Protein AF-A0A932BNJ6-F1 (afdb_monomer)

pLDDT: mean 71.13, std 21.84, range [28.16, 94.38]

Mean predicted aligned error: 21.45 Å

Solvent-accessible surface area (backbone atoms only — not comparable to full-atom values): 14521 Å² total; per-residue (Å²): 137,81,90,82,90,87,82,86,80,83,82,86,85,81,92,77,90,76,92,74,90,79,83,85,84,77,91,77,89,75,90,83,80,88,80,89,84,89,79,82,92,75,94,75,88,79,88,89,75,76,85,76,69,80,73,75,72,52,69,69,57,52,51,51,51,48,54,52,48,53,51,51,50,53,51,52,50,52,50,50,53,52,50,52,53,51,51,52,53,50,51,51,52,51,52,50,53,54,40,72,75,42,59,72,71,60,31,51,50,52,53,51,52,51,52,49,53,52,52,50,51,52,52,53,51,51,52,51,52,50,53,50,52,51,49,54,50,50,64,59,44,50,60,56,50,27,47,50,48,18,73,74,40,74,40,62,42,77,68,31,68,73,41,94,44,72,70,57,30,52,54,49,34,53,53,51,34,53,50,52,51,52,49,54,52,49,49,36,59,72,72,36,70,76,63,67,87,76,93,81,77,86,83,90,78,83,83,87,68,93,63,72,73,65,53,56,55,53,51,55,56,61,60,63,69,76,78,119

Radius of gyration: 41.67 Å; Cα contacts (8 Å, |Δi|>4): 46; chains: 1; bounding box: 112×45×105 Å

Foldseek 3Di:
DDDDDDDDDDDDDDDDDDDDDDDDDDDDDDDDDDDDDDDDDDDDDDDDDDDPPPPPCPVVNVVVVVVVVVVVVVVVVVVVVVVVVVVVVVVVVVLVVVLVPDDVVVSVVVVVVVVVVVVVVVVVVVVVVVVVVVVVVLVVVLLVLLVVLCVVQVDDSVVLSVDSDSVVSNVVSVVVSVVVVVVVVVVCVVVCVVVPDDPDDDDDDDDPDDDPPVVVVVVVVVVVVVPD

Sequence (228 aa):
MDTELNGFAANEGGVSDDTSTNSGISATESQDAPSGGGQETTAQTPSGGTPKEARLIPEEDLNKLRSTYDRRISDIQRQNEQYQQSLQNMEMALLESRWQGLAPEDAASEKSEYARIVNERASAAARTQLAQQEAQLNELAKPLFAQHLSTQYGVPVDTLLKFGDAETMQTVAQTLSVQQNAVKLQERKASGVDRMEGAGSASGGPAWGEKRGEDLLSWYYRQNRKRT

Structure (mmCIF, N/CA/C/O backbone):
data_AF-A0A932BNJ6-F1
#
_entry.id   AF-A0A932BNJ6-F1
#
loop_
_atom_site.group_PDB
_atom_site.id
_atom_site.type_symbol
_atom_site.label_atom_id
_atom_site.label_alt_id
_atom_site.label_comp_id
_atom_site.label_asym_id
_atom_site.label_entity_id
_atom_site.label_seq_id
_atom_site.pdbx_PDB_ins_code
_atom_site.Cartn_x
_atom_site.Cartn_y
_atom_site.Cartn_z
_atom_site.occupancy
_atom_site.B_iso_or_equiv
_atom_site.auth_seq_id
_atom_site.auth_comp_id
_atom_site.auth_asym_id
_atom_site.auth_atom_id
_atom_site.pdbx_PDB_model_num
ATOM 1 N N . MET A 1 1 ? -23.977 3.914 -49.349 1.00 44.44 1 MET A N 1
ATOM 2 C CA . MET A 1 1 ? -23.845 4.878 -48.239 1.00 44.44 1 MET A CA 1
ATOM 3 C C . MET A 1 1 ? -22.432 4.721 -47.694 1.00 44.44 1 MET A C 1
ATOM 5 O O . MET A 1 1 ? -22.238 4.003 -46.727 1.00 44.44 1 MET A O 1
ATOM 9 N N . ASP A 1 2 ? -21.388 5.037 -48.458 1.00 40.00 2 ASP A N 1
ATOM 10 C CA . ASP A 1 2 ? -20.947 6.362 -48.949 1.00 40.00 2 ASP A CA 1
ATOM 11 C C . ASP A 1 2 ? -20.445 7.267 -47.809 1.00 40.00 2 ASP A C 1
ATOM 13 O O . ASP A 1 2 ? -21.236 7.847 -47.076 1.00 40.00 2 ASP A O 1
ATOM 17 N N . THR A 1 3 ? -19.110 7.247 -47.662 1.00 46.44 3 THR A N 1
ATOM 18 C CA . THR A 1 3 ? -18.143 8.355 -47.468 1.00 46.44 3 THR A CA 1
ATOM 19 C C . THR A 1 3 ? -18.504 9.603 -46.651 1.00 46.44 3 THR A C 1
ATOM 21 O O . THR A 1 3 ? -19.453 10.297 -46.983 1.00 46.44 3 THR A O 1
ATOM 24 N N . GLU A 1 4 ? -17.623 9.936 -45.687 1.00 48.56 4 GLU A N 1
ATOM 25 C CA . GLU A 1 4 ? -16.819 11.188 -45.523 1.00 48.56 4 GLU A CA 1
ATOM 26 C C . GLU A 1 4 ? -16.352 11.284 -44.042 1.00 48.56 4 GLU A C 1
ATOM 28 O O . GLU A 1 4 ? -17.172 11.219 -43.135 1.00 48.56 4 GLU A O 1
ATOM 33 N N . LEU A 1 5 ? -15.068 11.166 -43.654 1.00 47.94 5 LEU A N 1
ATOM 34 C CA . LEU A 1 5 ? -13.905 12.069 -43.815 1.00 47.94 5 LEU A CA 1
ATOM 35 C C . LEU A 1 5 ? -14.192 13.548 -43.501 1.00 47.94 5 LEU A C 1
ATOM 37 O O . LEU A 1 5 ? -14.683 14.252 -44.368 1.00 47.94 5 LEU A O 1
ATOM 41 N N . ASN A 1 6 ? -13.796 14.033 -42.314 1.00 43.91 6 ASN A N 1
ATOM 42 C CA . ASN A 1 6 ? -12.789 15.100 -42.122 1.00 43.91 6 ASN A CA 1
ATOM 43 C C . ASN A 1 6 ? -12.860 15.738 -40.727 1.00 43.91 6 ASN A C 1
ATOM 45 O O . ASN A 1 6 ? -13.940 15.964 -40.189 1.00 43.91 6 ASN A O 1
ATOM 49 N N . GLY A 1 7 ? -11.692 16.109 -40.189 1.00 39.97 7 GLY A N 1
ATOM 50 C CA . GLY A 1 7 ? -11.610 16.979 -39.014 1.00 39.97 7 GLY A CA 1
ATOM 51 C C . GLY A 1 7 ? -10.311 16.958 -38.204 1.00 39.97 7 GLY A C 1
ATOM 52 O O . GLY A 1 7 ? -10.352 17.326 -37.036 1.00 39.97 7 GLY A O 1
ATOM 53 N N . PHE A 1 8 ? -9.170 16.536 -38.765 1.00 39.19 8 PHE A N 1
ATOM 54 C CA . PHE A 1 8 ? -7.860 16.823 -38.168 1.00 39.19 8 PHE A CA 1
ATOM 55 C C . PHE A 1 8 ? -7.496 18.279 -38.481 1.00 39.19 8 PHE A C 1
ATOM 57 O O . PHE A 1 8 ? -7.218 18.618 -39.630 1.00 39.19 8 PHE A O 1
ATOM 64 N N . ALA A 1 9 ? -7.522 19.145 -37.470 1.00 47.31 9 ALA A N 1
ATOM 65 C CA . ALA A 1 9 ? -6.961 20.483 -37.575 1.00 47.31 9 ALA A CA 1
ATOM 66 C C . ALA A 1 9 ? -5.445 20.403 -37.360 1.00 47.31 9 ALA A C 1
ATOM 68 O O . ALA A 1 9 ? -4.968 20.101 -36.266 1.00 47.31 9 ALA A O 1
ATOM 69 N N . ALA A 1 10 ? -4.711 20.666 -38.438 1.00 42.28 10 ALA A N 1
ATOM 70 C CA . ALA A 1 10 ? -3.310 21.037 -38.405 1.00 42.28 10 ALA A CA 1
ATOM 71 C C . ALA A 1 10 ? -3.145 22.360 -37.641 1.00 42.28 10 ALA A C 1
ATOM 73 O O . ALA A 1 10 ? -3.916 23.298 -37.849 1.00 42.28 10 ALA A O 1
ATOM 74 N N . ASN A 1 11 ? -2.118 22.449 -36.799 1.00 45.25 11 ASN A N 1
ATOM 75 C CA . ASN A 1 11 ? -1.527 23.733 -36.447 1.00 45.25 11 ASN A CA 1
ATOM 76 C C . ASN A 1 11 ? -0.037 23.655 -36.780 1.00 45.25 11 ASN A C 1
ATOM 78 O O . ASN A 1 11 ? 0.768 23.119 -36.019 1.00 45.25 11 ASN A O 1
ATOM 82 N N . GLU A 1 12 ? 0.278 24.115 -37.987 1.00 43.81 12 GLU A N 1
ATOM 83 C CA . GLU A 1 12 ? 1.621 24.462 -38.423 1.00 43.81 12 GLU A CA 1
ATOM 84 C C . GLU A 1 12 ? 2.029 25.775 -37.751 1.00 43.81 12 GLU A C 1
ATOM 86 O O . GLU A 1 12 ? 1.249 26.725 -37.705 1.00 43.81 12 GLU A O 1
ATOM 91 N N . GLY A 1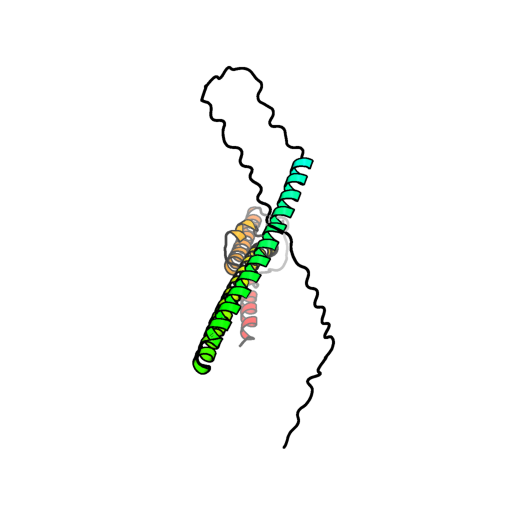 13 ? 3.265 25.862 -37.267 1.00 37.09 13 GLY A N 1
ATOM 92 C CA . GLY A 1 13 ? 3.807 27.144 -36.842 1.00 37.09 13 GLY A CA 1
ATOM 93 C C . GLY A 1 13 ? 5.145 27.036 -36.136 1.00 37.09 13 GLY A C 1
ATOM 94 O O . GLY A 1 13 ? 5.186 26.791 -34.936 1.00 37.09 13 GLY A O 1
ATOM 95 N N . GLY A 1 14 ? 6.222 27.315 -36.874 1.00 35.91 14 GLY A N 1
ATOM 96 C CA . GLY A 1 14 ? 7.439 27.879 -36.285 1.00 35.91 14 GLY A CA 1
ATOM 97 C C . GLY A 1 14 ? 8.710 27.066 -36.466 1.00 35.91 14 GLY A C 1
ATOM 98 O O . GLY A 1 14 ? 9.265 26.562 -35.497 1.00 35.91 14 GLY A O 1
ATOM 99 N N . VAL A 1 15 ? 9.200 27.009 -37.704 1.00 43.59 15 VAL A N 1
ATOM 100 C CA . VAL A 1 15 ? 10.629 26.855 -37.998 1.00 43.59 15 VAL A CA 1
ATOM 101 C C . VAL A 1 15 ? 11.349 28.118 -37.518 1.00 43.59 15 VAL A C 1
ATOM 103 O O . VAL A 1 15 ? 11.017 29.211 -37.973 1.00 43.59 15 VAL A O 1
ATOM 106 N N . SER A 1 16 ? 12.350 27.946 -36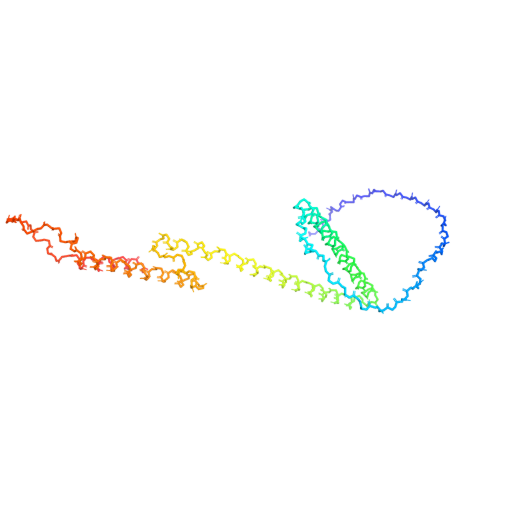.659 1.00 50.06 16 SER A N 1
ATOM 107 C CA . SER A 1 16 ? 13.446 28.900 -36.493 1.00 50.06 16 SER A CA 1
ATOM 108 C C . SER A 1 16 ? 14.750 28.110 -36.479 1.00 50.06 16 SER A C 1
ATOM 110 O O . SER A 1 16 ? 15.106 27.495 -35.476 1.00 50.06 16 SER A O 1
ATOM 112 N N . ASP A 1 17 ? 15.415 28.108 -37.632 1.00 40.53 17 ASP A N 1
ATOM 113 C CA . ASP A 1 17 ? 16.851 27.894 -37.744 1.00 40.53 17 ASP A CA 1
ATOM 114 C C . ASP A 1 17 ? 17.573 28.948 -36.898 1.00 40.53 17 ASP A C 1
ATOM 116 O O . ASP A 1 17 ? 17.349 30.143 -37.076 1.00 40.53 17 ASP A O 1
ATOM 120 N N . ASP A 1 18 ? 18.474 28.507 -36.025 1.00 43.75 18 ASP A N 1
ATOM 121 C CA . ASP A 1 18 ? 19.615 29.323 -35.619 1.00 43.75 18 ASP A CA 1
ATOM 122 C C . ASP A 1 18 ? 20.826 28.404 -35.425 1.00 43.75 18 ASP A C 1
ATOM 124 O O . ASP A 1 18 ? 21.123 27.866 -34.356 1.00 43.75 18 ASP A O 1
ATOM 128 N N . THR A 1 19 ? 21.523 28.181 -36.534 1.00 43.66 19 THR A N 1
ATOM 129 C CA . THR A 1 19 ? 22.925 27.778 -36.548 1.00 43.66 19 THR A CA 1
ATOM 130 C C . THR A 1 19 ? 23.760 28.833 -35.829 1.00 43.66 19 THR A C 1
ATOM 132 O O . THR A 1 19 ? 23.989 29.914 -36.364 1.00 43.66 19 THR A O 1
ATOM 135 N N . SER A 1 20 ? 24.304 28.489 -34.663 1.00 38.81 20 SER A N 1
ATOM 136 C CA . SER A 1 20 ? 25.470 29.180 -34.116 1.00 38.81 20 SER A CA 1
ATOM 137 C C . SER A 1 20 ? 26.502 28.163 -33.649 1.00 38.81 20 SER A C 1
ATOM 139 O O . SER A 1 20 ? 26.447 27.593 -32.561 1.00 38.81 20 SER A O 1
ATOM 141 N N . THR A 1 21 ? 27.452 27.913 -34.542 1.00 46.69 21 THR A N 1
ATOM 142 C CA . THR A 1 21 ? 28.776 27.397 -34.222 1.00 46.69 21 THR A CA 1
ATOM 143 C C . THR A 1 21 ? 29.478 28.365 -33.275 1.00 46.69 21 THR A C 1
ATOM 145 O O . THR A 1 21 ? 29.718 29.512 -33.651 1.00 46.69 21 THR A O 1
ATOM 148 N N . ASN A 1 22 ? 29.921 27.895 -32.109 1.00 40.28 22 ASN A N 1
ATOM 149 C CA . ASN A 1 22 ? 31.121 28.464 -31.511 1.00 40.28 22 ASN A CA 1
ATOM 150 C C . ASN A 1 22 ? 32.006 27.380 -30.898 1.00 40.28 22 ASN A C 1
ATOM 152 O O . ASN A 1 22 ? 31.566 26.517 -30.140 1.00 40.28 22 ASN A O 1
ATOM 156 N N . SER A 1 23 ? 33.260 27.428 -31.319 1.00 46.47 23 SER A N 1
ATOM 157 C CA . SER A 1 23 ? 34.330 26.501 -31.012 1.00 46.47 23 SER A CA 1
ATOM 158 C C . SER A 1 23 ? 34.945 26.789 -29.645 1.00 46.47 23 SER A C 1
ATOM 160 O O . SER A 1 23 ? 35.147 27.941 -29.287 1.00 46.47 23 SER A O 1
ATOM 162 N N . GLY A 1 24 ? 35.354 25.712 -28.971 1.00 36.47 24 GLY A N 1
ATOM 163 C CA . GLY A 1 24 ? 36.572 25.651 -28.165 1.00 36.47 24 GLY A CA 1
ATOM 164 C C . GLY A 1 24 ? 36.554 26.331 -26.800 1.00 36.47 24 GLY A C 1
ATOM 165 O O . GLY A 1 24 ? 36.665 27.543 -26.722 1.00 36.47 24 GLY A O 1
ATOM 166 N N . ILE A 1 25 ? 36.640 25.533 -25.731 1.00 40.75 25 ILE A N 1
ATOM 167 C CA . ILE A 1 25 ? 37.663 25.766 -24.704 1.00 40.75 25 ILE A CA 1
ATOM 168 C C . ILE A 1 25 ? 38.272 24.418 -24.289 1.00 40.75 25 ILE A C 1
ATOM 170 O O . ILE A 1 25 ? 37.591 23.411 -24.106 1.00 40.75 25 ILE A O 1
ATOM 174 N N . SER A 1 26 ? 39.595 24.469 -24.224 1.00 42.50 26 SER A N 1
ATOM 175 C CA . SER A 1 26 ? 40.612 23.478 -23.927 1.00 42.50 26 SER A CA 1
ATOM 176 C C . SER A 1 26 ? 40.464 22.705 -22.619 1.00 42.50 26 SER A C 1
ATOM 178 O O . SER A 1 26 ? 39.900 23.171 -21.634 1.00 42.50 26 SER A O 1
ATOM 180 N N . ALA A 1 27 ? 41.125 21.548 -22.620 1.00 44.97 27 ALA A N 1
ATOM 181 C CA . ALA A 1 27 ? 41.601 20.848 -21.444 1.00 44.97 27 ALA A CA 1
ATOM 182 C C . ALA A 1 27 ? 42.320 21.794 -20.468 1.00 44.97 27 ALA A C 1
ATOM 184 O O . ALA A 1 27 ? 43.249 22.504 -20.852 1.00 44.97 27 ALA A O 1
ATOM 185 N N . THR A 1 28 ? 41.948 21.714 -19.195 1.00 42.78 28 THR A N 1
ATOM 186 C CA . THR A 1 28 ? 42.836 22.049 -18.081 1.00 42.78 28 THR A CA 1
ATOM 187 C C . THR A 1 28 ? 42.839 20.890 -17.105 1.00 42.78 28 THR A C 1
ATOM 189 O O . THR A 1 28 ? 41.926 20.690 -16.307 1.00 42.78 28 THR A O 1
ATOM 192 N N . GLU A 1 29 ? 43.901 20.114 -17.255 1.00 43.91 29 GLU A N 1
ATOM 193 C CA . GLU A 1 29 ? 44.618 19.401 -16.215 1.00 43.91 29 GLU A CA 1
ATOM 194 C C . GLU A 1 29 ? 44.765 20.283 -14.964 1.00 43.91 29 GLU A C 1
ATOM 196 O O . GLU A 1 29 ? 45.222 21.423 -15.032 1.00 43.91 29 GLU A O 1
ATOM 201 N N . SER A 1 30 ? 44.345 19.773 -13.811 1.00 43.50 30 SER A N 1
ATOM 202 C CA . SER A 1 30 ? 44.755 20.288 -12.506 1.00 43.50 30 SER A CA 1
ATOM 203 C C . SER A 1 30 ? 44.823 19.118 -11.540 1.00 43.50 30 SER A C 1
ATOM 205 O O . SER A 1 30 ? 43.822 18.601 -11.046 1.00 43.50 30 SER A O 1
ATOM 207 N N . GLN A 1 31 ? 46.065 18.676 -11.378 1.00 38.19 31 GLN A N 1
ATOM 208 C CA . GLN A 1 31 ? 46.595 18.006 -10.207 1.00 38.19 31 GLN A CA 1
ATOM 209 C C . GLN A 1 31 ? 46.198 18.787 -8.949 1.00 38.19 31 GLN A C 1
ATOM 211 O O . GLN A 1 31 ? 46.368 19.998 -8.914 1.00 38.19 31 GLN A O 1
ATOM 216 N N . ASP A 1 32 ? 45.709 18.093 -7.925 1.00 35.16 32 ASP A N 1
ATOM 217 C CA . ASP A 1 32 ? 46.256 18.233 -6.575 1.00 35.16 32 ASP A CA 1
ATOM 218 C C . ASP A 1 32 ? 45.691 17.133 -5.673 1.00 35.16 32 ASP A C 1
ATOM 220 O O . ASP A 1 32 ? 44.523 17.110 -5.285 1.00 35.16 32 ASP A O 1
ATOM 224 N N . ALA A 1 33 ? 46.568 16.189 -5.353 1.00 44.03 33 ALA A N 1
ATOM 225 C CA . ALA A 1 33 ? 46.441 15.305 -4.212 1.00 44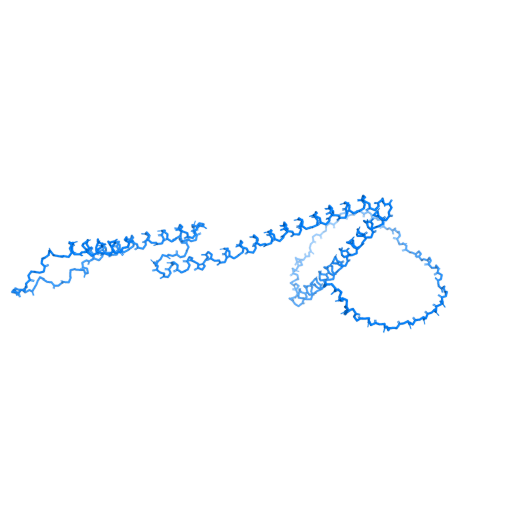.03 33 ALA A CA 1
ATOM 226 C C . ALA A 1 33 ? 47.391 15.824 -3.126 1.00 44.03 33 ALA A C 1
ATOM 228 O O . ALA A 1 33 ? 48.552 16.083 -3.442 1.00 44.03 33 ALA A O 1
ATOM 229 N N . PRO A 1 34 ? 47.000 15.859 -1.845 1.00 46.31 34 PRO A N 1
ATOM 230 C CA . PRO A 1 34 ? 47.969 15.790 -0.770 1.00 46.31 34 PRO A CA 1
ATOM 231 C C . PRO A 1 34 ? 48.062 14.350 -0.264 1.00 46.31 34 PRO A C 1
ATOM 233 O O . PRO A 1 34 ? 47.172 13.813 0.396 1.00 46.31 34 PRO A O 1
ATOM 236 N N . SER A 1 35 ? 49.191 13.743 -0.610 1.00 37.88 35 SER A N 1
ATOM 237 C CA . SER A 1 35 ? 49.782 12.592 0.058 1.00 37.88 35 SER A CA 1
ATOM 238 C C . SER A 1 35 ? 50.490 13.044 1.340 1.00 37.88 35 SER A C 1
ATOM 240 O O . SER A 1 35 ? 51.168 14.069 1.337 1.00 37.88 35 SER A O 1
ATOM 242 N N . GLY A 1 36 ? 50.418 12.215 2.386 1.00 33.78 36 GLY A N 1
ATOM 243 C CA . GLY A 1 36 ? 51.543 12.019 3.305 1.00 33.78 36 GLY A CA 1
ATOM 244 C C . GLY A 1 36 ? 51.440 12.666 4.686 1.00 33.78 36 GLY A C 1
ATOM 245 O O . GLY A 1 36 ? 51.554 13.875 4.839 1.00 33.78 36 GLY A O 1
ATOM 246 N N . GLY A 1 37 ? 51.347 11.820 5.716 1.00 28.16 37 GLY A N 1
ATOM 247 C CA . GLY A 1 37 ? 51.553 12.223 7.106 1.00 28.16 37 GLY A CA 1
ATOM 248 C C . GLY A 1 37 ? 51.198 11.137 8.116 1.00 28.16 37 GLY A C 1
ATOM 249 O O . GLY A 1 37 ? 50.365 11.362 8.985 1.00 28.16 37 GLY A O 1
ATOM 250 N N . GLY A 1 38 ? 51.779 9.942 7.987 1.00 38.81 38 GLY A N 1
ATOM 251 C CA . GLY A 1 38 ? 51.741 8.949 9.058 1.00 38.81 38 GLY A CA 1
ATOM 252 C C . GLY A 1 38 ? 52.786 9.276 10.123 1.00 38.81 38 GLY A C 1
ATOM 253 O O . GLY A 1 38 ? 53.951 9.444 9.778 1.00 38.81 38 GLY A O 1
ATOM 254 N N . GLN A 1 39 ? 52.381 9.318 11.394 1.00 35.62 39 GLN A N 1
ATOM 255 C CA . GLN A 1 39 ? 53.250 9.009 12.531 1.00 35.62 39 GLN A CA 1
ATOM 256 C C . GLN A 1 39 ? 52.422 8.574 13.753 1.00 35.62 39 GLN A C 1
ATOM 258 O O . GLN A 1 39 ? 51.656 9.338 1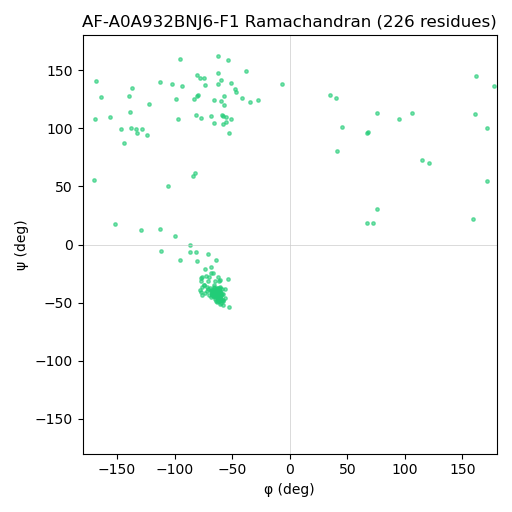4.328 1.00 35.62 39 GLN A O 1
ATOM 263 N N . GLU A 1 40 ? 52.562 7.281 14.038 1.00 33.44 40 GLU A N 1
ATOM 264 C CA . GLU A 1 40 ? 52.674 6.597 15.331 1.00 33.44 40 GLU A CA 1
ATOM 265 C C . GLU A 1 40 ? 51.829 7.001 16.554 1.00 33.44 40 GLU A C 1
ATOM 267 O O . GLU A 1 40 ? 51.884 8.087 17.123 1.00 33.44 40 GLU A O 1
ATOM 272 N N . THR A 1 41 ? 51.164 5.955 17.046 1.00 40.91 41 THR A N 1
ATOM 273 C CA . THR A 1 41 ? 50.782 5.663 18.428 1.00 40.91 41 THR A CA 1
ATOM 274 C C . THR A 1 41 ? 51.694 6.254 19.507 1.00 40.91 41 THR A C 1
ATOM 276 O O . THR A 1 41 ? 52.848 5.857 19.637 1.00 40.91 41 THR A O 1
ATOM 279 N N . THR A 1 42 ? 51.106 7.021 20.424 1.00 29.88 42 THR A N 1
ATOM 280 C CA . THR A 1 42 ? 51.466 6.970 21.849 1.00 29.88 42 THR A CA 1
ATOM 281 C C . THR A 1 42 ? 50.197 7.043 22.693 1.00 29.88 42 THR A C 1
ATOM 283 O O . THR A 1 42 ? 49.469 8.031 22.703 1.00 29.88 42 THR A O 1
ATOM 286 N N . ALA A 1 43 ? 49.914 5.950 23.400 1.00 45.34 43 ALA A N 1
ATOM 287 C CA . ALA A 1 43 ? 48.963 5.937 24.493 1.00 45.34 43 ALA A CA 1
ATOM 288 C C . ALA A 1 43 ? 49.542 6.760 25.651 1.00 45.34 43 ALA A C 1
ATOM 290 O O . ALA A 1 43 ? 50.505 6.339 26.288 1.00 45.34 43 ALA A O 1
ATOM 291 N N . GLN A 1 44 ? 48.946 7.917 25.933 1.00 33.03 44 GLN A N 1
ATOM 292 C CA . GLN A 1 44 ? 49.097 8.612 27.209 1.00 33.03 44 GLN A CA 1
ATOM 293 C C . GLN A 1 44 ? 47.738 9.155 27.644 1.00 33.03 44 GLN A C 1
ATOM 295 O O . GLN A 1 44 ? 47.271 10.193 27.186 1.00 33.03 44 GLN A O 1
ATOM 300 N N . THR A 1 45 ? 47.102 8.433 28.562 1.00 36.66 45 THR A N 1
ATOM 301 C CA . THR A 1 45 ? 46.126 9.019 29.478 1.00 36.66 45 THR A CA 1
ATOM 302 C C . THR A 1 45 ? 46.898 9.635 30.642 1.00 36.66 45 THR A C 1
ATOM 304 O O . THR A 1 45 ? 47.622 8.916 31.332 1.00 36.66 45 THR A O 1
ATOM 307 N N . PRO A 1 46 ? 46.678 10.927 30.924 1.00 45.75 46 PRO A N 1
ATOM 308 C CA . PRO A 1 46 ? 46.528 11.344 32.304 1.00 45.75 46 PRO A CA 1
ATOM 309 C C . PRO A 1 46 ? 45.171 12.028 32.517 1.00 45.75 46 PRO A C 1
ATOM 311 O O . PRO A 1 46 ? 44.808 13.008 31.876 1.00 45.75 46 PRO A O 1
ATOM 314 N N . SER A 1 47 ? 44.432 11.407 33.433 1.00 43.62 47 SER A N 1
ATOM 315 C CA . SER A 1 47 ? 43.475 11.954 34.393 1.00 43.62 47 SER A CA 1
ATOM 316 C C . SER A 1 47 ? 43.364 13.485 34.499 1.00 43.62 47 SER A C 1
ATOM 318 O O . SER A 1 47 ? 44.368 14.177 34.648 1.00 43.62 47 SER A O 1
ATOM 320 N N . GLY A 1 48 ? 42.120 13.972 34.597 1.00 41.34 48 GLY A N 1
ATOM 321 C CA . GLY A 1 48 ? 41.805 15.246 35.254 1.00 41.34 48 GLY A CA 1
ATOM 322 C C . GLY A 1 48 ? 41.247 16.339 34.345 1.00 41.34 48 GLY A C 1
ATOM 323 O O . GLY A 1 48 ? 41.909 17.335 34.085 1.00 41.34 48 GLY A O 1
ATOM 324 N N . GLY A 1 49 ? 39.995 16.195 33.915 1.00 35.06 49 GLY A N 1
ATOM 325 C CA . GLY A 1 49 ? 39.227 17.263 33.279 1.00 35.06 49 GLY A CA 1
ATOM 326 C C . GLY A 1 49 ? 37.753 16.885 33.277 1.00 35.06 49 GLY A C 1
ATOM 327 O O . GLY A 1 49 ? 37.410 15.774 32.894 1.00 35.06 49 GLY A O 1
ATOM 328 N N . THR A 1 50 ? 36.920 17.777 33.793 1.00 41.44 50 THR A N 1
ATOM 329 C CA . THR A 1 50 ? 35.471 17.666 34.017 1.00 41.44 50 THR A CA 1
ATOM 330 C C . THR A 1 50 ? 34.701 16.916 32.919 1.00 41.44 50 THR A C 1
ATOM 332 O O . THR A 1 50 ? 35.079 16.994 31.746 1.00 41.44 50 THR A O 1
ATOM 335 N N . PRO A 1 51 ? 33.591 16.214 33.248 1.00 45.53 51 PRO A N 1
ATOM 336 C CA . PRO A 1 51 ? 32.712 15.690 32.213 1.00 45.53 51 PRO A CA 1
ATOM 337 C C . PRO A 1 51 ? 32.252 16.896 31.399 1.00 45.53 51 PRO A C 1
ATOM 339 O O . PRO A 1 51 ? 31.562 17.767 31.925 1.00 45.53 51 PRO A O 1
ATOM 342 N N . LYS A 1 52 ? 32.713 16.992 30.144 1.00 48.72 52 LYS A N 1
ATOM 343 C CA . LYS A 1 52 ? 32.177 17.944 29.176 1.00 48.72 52 LYS A CA 1
ATOM 344 C C . LYS A 1 52 ? 30.676 17.739 29.208 1.00 48.72 52 LYS A C 1
ATOM 346 O O . LYS A 1 52 ? 30.190 16.696 28.774 1.00 48.72 52 LYS A O 1
ATOM 351 N N . GLU A 1 53 ? 29.997 18.719 29.790 1.00 46.50 53 GLU A N 1
ATOM 352 C CA . GLU A 1 53 ? 28.568 18.924 29.686 1.00 46.50 53 GLU A CA 1
ATOM 353 C C . GLU A 1 53 ? 28.169 18.503 28.279 1.00 46.50 53 GLU A C 1
ATOM 355 O O . GLU A 1 53 ? 28.752 18.975 27.294 1.00 46.50 53 GLU A O 1
ATOM 360 N N . ALA A 1 54 ? 27.241 17.551 28.190 1.00 48.34 54 ALA A N 1
ATOM 361 C CA . ALA A 1 54 ? 26.501 17.324 26.971 1.00 48.34 54 ALA A CA 1
ATOM 362 C C . ALA A 1 54 ? 25.923 18.691 26.608 1.00 48.34 54 ALA A C 1
ATOM 364 O O . ALA A 1 54 ? 24.946 19.124 27.211 1.00 48.34 54 ALA A O 1
ATOM 365 N N . ARG A 1 55 ? 26.616 19.430 25.732 1.00 54.78 55 ARG A N 1
ATOM 366 C CA . ARG A 1 55 ? 26.157 20.719 25.237 1.00 54.78 55 ARG A CA 1
ATOM 367 C C . ARG A 1 55 ? 24.817 20.406 24.605 1.00 54.78 55 ARG A C 1
ATOM 369 O O . ARG A 1 55 ? 24.786 19.768 23.554 1.00 54.78 55 ARG A O 1
ATOM 376 N N . LEU A 1 56 ? 23.734 20.758 25.296 1.00 56.97 56 LEU A N 1
ATOM 377 C CA . LEU A 1 56 ? 22.405 20.707 24.724 1.00 56.97 56 LEU A CA 1
ATOM 378 C C . LEU A 1 56 ? 22.505 21.552 23.461 1.00 56.97 56 LEU A C 1
ATOM 380 O O . LEU A 1 56 ? 22.750 22.755 23.540 1.00 56.97 56 LEU A O 1
ATOM 384 N N . ILE A 1 57 ? 22.440 20.893 22.306 1.00 60.31 57 ILE A N 1
ATOM 385 C CA . ILE A 1 57 ? 22.356 21.584 21.028 1.00 60.31 57 ILE A CA 1
ATOM 386 C C . ILE A 1 57 ? 21.110 22.466 21.162 1.00 60.31 57 ILE A C 1
ATOM 388 O O . ILE A 1 57 ? 20.043 21.913 21.446 1.00 60.31 57 ILE A O 1
ATOM 392 N N . PRO A 1 58 ? 21.227 23.802 21.053 1.00 63.41 58 PRO A N 1
ATOM 393 C CA . PRO A 1 58 ? 20.074 24.685 21.159 1.00 63.41 58 PRO A CA 1
ATOM 394 C C . PRO A 1 58 ? 18.980 24.197 20.205 1.00 63.41 58 PRO A C 1
ATOM 396 O O . PRO A 1 58 ? 19.288 23.792 19.083 1.00 63.41 58 PRO A O 1
ATOM 399 N N . GLU A 1 59 ? 17.710 24.217 20.613 1.00 64.25 59 GLU A N 1
ATOM 400 C CA . GLU A 1 59 ? 16.601 23.751 19.757 1.00 64.25 59 GLU A CA 1
ATOM 401 C C . GLU A 1 59 ? 16.594 24.447 18.385 1.00 64.25 59 GLU A C 1
ATOM 403 O O . GLU A 1 59 ? 16.221 23.857 17.373 1.00 64.25 59 GLU A O 1
ATOM 408 N N . GLU A 1 60 ? 17.085 25.684 18.324 1.00 67.31 60 GLU A N 1
ATOM 409 C CA . GLU A 1 60 ? 17.290 26.449 17.093 1.00 67.31 60 GLU A CA 1
ATOM 410 C C . GLU A 1 60 ? 18.295 25.791 16.136 1.00 67.31 60 GLU A C 1
ATOM 412 O O . GLU A 1 60 ? 18.074 25.785 14.923 1.00 67.31 60 GLU A O 1
ATOM 417 N N . ASP A 1 61 ? 19.363 25.187 16.655 1.00 71.94 61 ASP A N 1
ATOM 418 C CA . ASP A 1 61 ? 20.353 24.458 15.860 1.00 71.94 61 ASP A CA 1
ATOM 419 C C . ASP A 1 61 ? 19.835 23.075 15.447 1.00 71.94 61 ASP A C 1
ATOM 421 O O . ASP A 1 61 ? 20.113 22.632 14.332 1.00 71.94 61 ASP A O 1
ATOM 425 N N . LEU A 1 62 ? 18.993 22.433 16.267 1.00 73.19 62 LEU A N 1
ATOM 426 C CA . LEU A 1 62 ? 18.275 21.213 15.872 1.00 73.19 62 LEU A CA 1
ATOM 427 C C . LEU A 1 62 ? 17.246 21.484 14.765 1.00 73.19 62 LEU A C 1
ATOM 429 O O . LEU A 1 62 ? 17.153 20.709 13.815 1.00 73.19 62 LEU A O 1
ATOM 433 N N . ASN A 1 63 ? 16.515 22.598 14.833 1.00 78.44 63 ASN A N 1
ATOM 434 C CA . ASN A 1 63 ? 15.545 22.992 13.808 1.00 78.44 63 ASN A CA 1
ATOM 435 C C . ASN A 1 63 ? 16.227 23.381 12.487 1.00 78.44 63 ASN A C 1
ATOM 437 O O . ASN A 1 63 ? 15.768 22.989 11.409 1.00 78.44 63 ASN A O 1
ATOM 441 N N . LYS A 1 64 ? 17.364 24.086 12.543 1.00 80.38 64 LYS A N 1
ATOM 442 C CA . LYS A 1 64 ? 18.204 24.333 11.357 1.00 80.38 64 LYS A CA 1
ATOM 443 C C . LYS A 1 64 ? 18.726 23.025 10.771 1.00 80.38 64 LYS A C 1
ATOM 445 O O . LYS A 1 64 ? 18.626 22.821 9.563 1.00 80.38 64 LYS A O 1
ATOM 450 N N . LEU A 1 65 ? 19.217 22.116 11.609 1.00 80.56 65 LEU A N 1
ATOM 451 C CA . LEU A 1 65 ? 19.715 20.821 11.159 1.00 80.56 65 LEU A CA 1
ATOM 452 C C . LEU A 1 65 ? 18.599 19.999 10.497 1.00 80.56 65 LEU A C 1
ATOM 454 O O . LEU A 1 65 ? 18.784 19.505 9.386 1.00 80.56 65 LEU A O 1
ATOM 458 N N . ARG A 1 66 ? 17.413 19.947 11.115 1.00 86.25 66 ARG A N 1
ATOM 459 C CA . ARG A 1 66 ? 16.215 19.305 10.561 1.00 86.25 66 ARG A CA 1
ATOM 460 C C . ARG A 1 66 ? 15.822 19.898 9.211 1.00 86.25 66 ARG A C 1
ATOM 462 O O . ARG A 1 66 ? 15.729 19.157 8.245 1.00 86.25 66 ARG A O 1
ATOM 469 N N . SER A 1 67 ? 15.694 21.221 9.109 1.00 87.00 67 SER A N 1
ATOM 470 C CA . SER A 1 67 ? 15.346 21.874 7.837 1.00 87.00 67 SER A CA 1
ATOM 471 C C . SER A 1 67 ? 16.388 21.645 6.732 1.00 87.00 67 SER A C 1
ATOM 473 O O . SER A 1 67 ? 16.037 21.548 5.556 1.00 87.00 67 SER A O 1
ATOM 475 N N . THR A 1 68 ? 17.666 21.511 7.096 1.00 88.19 68 THR A N 1
ATOM 476 C CA . THR A 1 68 ? 18.744 21.188 6.150 1.00 88.19 68 THR A CA 1
ATOM 477 C C . THR A 1 68 ? 18.626 19.747 5.654 1.00 88.19 68 THR A C 1
ATOM 479 O O . THR A 1 68 ? 18.755 19.499 4.455 1.00 88.19 68 THR A O 1
ATOM 482 N N . TYR A 1 69 ? 18.336 18.801 6.553 1.00 88.44 69 TYR A N 1
ATOM 483 C CA . TYR A 1 69 ? 18.069 17.413 6.180 1.00 88.44 69 TYR A CA 1
ATOM 484 C C . TYR A 1 69 ? 16.793 17.275 5.353 1.00 88.44 69 TYR A C 1
ATOM 486 O O . TYR A 1 69 ? 16.834 16.585 4.344 1.00 88.44 69 TYR A O 1
ATOM 494 N N . ASP A 1 70 ? 15.710 17.971 5.697 1.00 89.56 70 ASP A N 1
ATOM 495 C CA . ASP A 1 70 ? 14.455 17.939 4.938 1.00 89.56 70 ASP A CA 1
ATOM 496 C C . ASP A 1 70 ? 14.662 18.428 3.495 1.00 89.56 70 ASP A C 1
ATOM 498 O O . ASP A 1 70 ? 14.213 17.780 2.548 1.00 89.56 70 ASP A O 1
ATOM 502 N N . ARG A 1 71 ? 15.422 19.518 3.300 1.00 89.88 71 ARG A N 1
ATOM 503 C CA . ARG A 1 71 ? 15.822 19.969 1.954 1.00 89.88 71 ARG A CA 1
ATOM 504 C C . ARG A 1 71 ? 16.652 18.918 1.233 1.00 89.88 71 ARG A C 1
ATOM 506 O O . ARG A 1 71 ? 16.340 18.577 0.100 1.00 89.88 71 ARG A O 1
ATOM 513 N N . ARG A 1 72 ? 17.669 18.363 1.897 1.00 89.31 72 ARG A N 1
ATOM 514 C CA . ARG A 1 72 ? 18.544 17.353 1.291 1.00 89.31 72 ARG A CA 1
ATOM 515 C C . ARG A 1 72 ? 17.781 16.081 0.917 1.00 89.31 72 ARG A C 1
ATOM 517 O O . ARG A 1 72 ? 18.053 15.498 -0.125 1.00 89.31 72 ARG A O 1
ATOM 524 N N . ILE A 1 73 ? 16.817 15.669 1.736 1.00 91.38 73 ILE A N 1
ATOM 525 C CA . ILE A 1 73 ? 15.918 14.546 1.456 1.00 91.38 73 ILE A CA 1
ATOM 526 C C . ILE A 1 73 ? 15.049 14.871 0.241 1.00 91.38 73 ILE A C 1
ATOM 528 O O . ILE A 1 73 ? 14.973 14.054 -0.673 1.00 91.38 73 ILE A O 1
ATOM 532 N N . SER A 1 74 ? 14.455 16.066 0.187 1.00 91.94 74 SER A N 1
ATOM 533 C CA . SER A 1 74 ? 13.663 16.499 -0.968 1.00 91.94 74 SER A CA 1
ATOM 534 C C . SER A 1 74 ? 14.492 16.552 -2.256 1.00 91.94 74 SER A C 1
ATOM 536 O O . SER A 1 74 ? 13.993 16.165 -3.312 1.00 91.94 74 SER A O 1
ATOM 538 N N . ASP A 1 75 ? 15.742 17.011 -2.192 1.00 92.12 75 ASP A N 1
ATOM 539 C CA . ASP A 1 75 ? 16.637 17.062 -3.352 1.00 92.12 75 ASP A CA 1
ATOM 540 C C . ASP A 1 75 ? 17.003 15.651 -3.829 1.00 92.12 75 ASP A C 1
ATOM 542 O O . ASP A 1 75 ? 16.957 15.370 -5.026 1.00 92.12 75 ASP A O 1
ATOM 546 N N . ILE A 1 76 ? 17.292 14.735 -2.897 1.00 91.81 76 ILE A N 1
ATOM 547 C CA . ILE A 1 76 ? 17.550 13.321 -3.205 1.00 91.81 76 ILE A CA 1
ATOM 548 C C . ILE A 1 76 ? 16.313 12.658 -3.825 1.00 91.81 76 ILE A C 1
ATOM 550 O O . ILE A 1 76 ? 16.445 11.873 -4.762 1.00 91.81 76 ILE A O 1
ATOM 554 N N . GLN A 1 77 ? 15.111 12.959 -3.330 1.00 90.81 77 GLN A N 1
ATOM 555 C CA . GLN A 1 77 ? 13.864 12.443 -3.902 1.00 90.81 77 GLN A CA 1
ATOM 556 C C . GLN A 1 77 ? 13.675 12.923 -5.344 1.00 90.81 77 GLN A C 1
ATOM 558 O O . GLN A 1 77 ? 13.475 12.095 -6.229 1.00 90.81 77 GLN A O 1
ATOM 563 N N . ARG A 1 78 ? 13.855 14.224 -5.606 1.00 90.81 78 ARG A N 1
ATOM 564 C CA . ARG A 1 78 ? 13.783 14.780 -6.968 1.00 90.81 78 ARG A CA 1
ATOM 565 C C . ARG A 1 78 ? 14.820 14.170 -7.904 1.00 90.81 78 ARG A C 1
ATOM 567 O O . ARG A 1 78 ? 14.494 13.836 -9.039 1.00 90.81 78 ARG A O 1
ATOM 574 N N . GLN A 1 79 ? 16.059 14.007 -7.441 1.00 91.75 79 GLN A N 1
ATOM 575 C CA . GLN A 1 79 ? 17.098 13.351 -8.237 1.00 91.75 79 GLN A CA 1
ATOM 576 C C . GLN A 1 79 ? 16.718 11.903 -8.552 1.00 91.75 79 GLN A C 1
ATOM 578 O O . GLN A 1 79 ? 16.839 11.482 -9.698 1.00 91.75 79 GLN A O 1
ATOM 583 N N . ASN A 1 80 ? 16.212 11.148 -7.574 1.00 89.38 80 ASN A N 1
ATOM 584 C CA . ASN A 1 80 ? 15.751 9.778 -7.806 1.00 89.38 80 ASN A CA 1
ATOM 585 C C . ASN A 1 80 ? 14.604 9.707 -8.820 1.00 89.38 80 ASN A C 1
ATOM 587 O O . ASN A 1 80 ? 14.635 8.842 -9.691 1.00 89.38 80 ASN A O 1
ATOM 591 N N . GLU A 1 81 ? 13.628 10.614 -8.753 1.00 90.75 81 GLU A N 1
ATOM 592 C CA . GLU A 1 81 ? 12.542 10.692 -9.739 1.00 90.75 81 GLU A CA 1
ATOM 593 C C . GLU A 1 81 ? 13.082 10.961 -11.151 1.00 90.75 81 GLU A C 1
ATOM 595 O O . GLU A 1 81 ? 12.705 10.277 -12.103 1.00 90.75 81 GLU A O 1
ATOM 600 N N . GLN A 1 82 ? 14.023 11.900 -11.286 1.00 91.62 82 GLN A N 1
ATOM 601 C CA . GLN A 1 82 ? 14.681 12.195 -12.562 1.00 91.62 82 GLN A CA 1
ATOM 602 C C . GLN A 1 82 ? 15.473 10.994 -13.096 1.00 91.62 82 GLN A C 1
ATOM 604 O O . GLN A 1 82 ? 15.390 10.679 -14.284 1.00 91.62 82 GLN A O 1
ATOM 609 N N . TYR A 1 83 ? 16.212 10.288 -12.234 1.00 90.12 83 TYR A N 1
ATOM 610 C CA . TYR A 1 83 ? 16.936 9.079 -12.629 1.00 90.12 83 TYR A CA 1
ATOM 611 C C . TYR A 1 83 ? 15.990 7.958 -13.054 1.00 90.12 83 TYR A C 1
ATOM 613 O O . TYR A 1 83 ? 16.253 7.298 -14.057 1.00 90.12 83 TYR A O 1
ATOM 621 N N . GLN A 1 84 ? 14.877 7.759 -12.349 1.00 90.50 84 GLN A N 1
ATOM 622 C CA . GLN A 1 84 ? 13.878 6.759 -12.728 1.00 90.50 84 GLN A CA 1
ATOM 623 C C . GLN A 1 84 ? 13.242 7.072 -14.085 1.00 90.50 84 GLN A C 1
ATOM 625 O O . GLN A 1 84 ? 13.122 6.172 -14.915 1.00 90.50 84 GLN A O 1
ATOM 630 N N . GLN A 1 85 ? 12.899 8.336 -14.347 1.00 89.44 85 GLN A N 1
ATOM 631 C CA . GLN A 1 85 ? 12.393 8.759 -15.658 1.00 89.44 85 GLN A CA 1
ATOM 632 C C . GLN A 1 85 ? 13.436 8.548 -16.763 1.00 89.44 85 GLN A C 1
ATOM 634 O O . GLN A 1 85 ? 13.115 8.025 -17.828 1.00 89.44 85 GLN A O 1
ATOM 639 N N . SER A 1 86 ? 14.697 8.903 -16.504 1.00 89.38 86 SER A N 1
ATOM 640 C CA . SER A 1 86 ? 15.798 8.689 -17.451 1.00 89.38 86 SER A CA 1
ATOM 641 C C . SER A 1 86 ? 16.005 7.204 -17.773 1.00 89.38 86 SER A C 1
ATOM 643 O O . SER A 1 86 ? 16.144 6.835 -18.939 1.00 89.38 86 SER A O 1
ATOM 645 N N . LEU A 1 87 ? 15.952 6.336 -16.757 1.00 89.38 87 LEU A N 1
ATOM 646 C CA . LEU A 1 87 ? 16.047 4.887 -16.937 1.00 89.38 87 LEU A CA 1
ATOM 647 C C . LEU A 1 87 ? 14.882 4.332 -17.760 1.00 89.38 87 LEU A C 1
ATOM 649 O O . LEU A 1 87 ? 15.128 3.558 -18.681 1.00 89.38 87 LEU A O 1
ATOM 653 N N . GLN A 1 88 ? 13.644 4.757 -17.487 1.00 87.81 88 GLN A N 1
ATOM 654 C CA . GLN A 1 88 ? 12.485 4.346 -18.289 1.00 87.81 88 GLN A CA 1
ATOM 655 C C . GLN A 1 88 ? 12.618 4.782 -19.751 1.00 87.81 88 GLN A C 1
ATOM 657 O O . GLN A 1 88 ? 12.360 3.990 -20.655 1.00 87.81 88 GLN A O 1
ATOM 662 N N . ASN A 1 89 ? 13.070 6.014 -19.995 1.00 88.44 89 ASN A N 1
ATOM 663 C CA . ASN A 1 89 ? 13.277 6.514 -21.353 1.00 88.44 89 ASN A CA 1
ATOM 664 C C . ASN A 1 89 ? 14.371 5.726 -22.090 1.00 88.44 89 ASN A C 1
ATOM 666 O O . ASN A 1 89 ? 14.199 5.397 -23.263 1.00 88.44 89 ASN A O 1
ATOM 670 N N . MET A 1 90 ? 15.472 5.383 -21.413 1.00 90.44 90 MET A N 1
ATOM 671 C CA . MET A 1 90 ? 16.519 4.531 -21.988 1.00 90.44 90 MET A CA 1
ATOM 672 C C . MET A 1 90 ? 16.021 3.113 -22.280 1.00 90.44 90 MET A C 1
ATOM 674 O O . MET A 1 90 ? 16.319 2.577 -23.345 1.00 90.44 90 MET A O 1
ATOM 678 N N . GLU A 1 91 ? 15.259 2.508 -21.368 1.00 88.31 91 GLU A N 1
ATOM 679 C CA . GLU A 1 91 ? 14.683 1.175 -21.570 1.00 88.31 91 GLU A CA 1
ATOM 680 C C . GLU A 1 91 ? 13.748 1.161 -22.788 1.00 88.31 91 GLU A C 1
ATOM 682 O O . GLU A 1 91 ? 13.881 0.297 -23.657 1.00 88.31 91 GLU A O 1
ATOM 687 N N . MET A 1 92 ? 12.875 2.166 -22.906 1.00 87.44 92 MET A N 1
ATOM 688 C CA . MET A 1 92 ? 11.986 2.328 -24.058 1.00 87.44 92 MET A CA 1
ATOM 689 C C . MET A 1 92 ? 12.757 2.535 -25.364 1.00 87.44 92 MET A C 1
ATOM 691 O O . MET A 1 92 ? 12.435 1.897 -26.363 1.00 87.44 92 MET A O 1
ATOM 695 N N . ALA A 1 93 ? 13.806 3.360 -25.360 1.00 88.12 93 ALA A N 1
ATOM 696 C CA . ALA A 1 93 ? 14.638 3.579 -26.543 1.00 88.12 93 ALA A CA 1
ATOM 697 C C . ALA A 1 93 ? 15.375 2.299 -26.985 1.00 88.12 93 ALA A C 1
ATOM 699 O O . ALA A 1 93 ? 15.493 2.028 -28.182 1.00 88.12 93 ALA A O 1
ATOM 700 N N . LEU A 1 94 ? 15.846 1.484 -26.034 1.00 89.44 94 LEU A N 1
ATOM 701 C CA . LEU A 1 94 ? 16.475 0.192 -26.325 1.00 89.44 94 LEU A CA 1
ATOM 702 C C . LEU A 1 94 ? 15.474 -0.822 -26.890 1.00 89.44 94 LEU A C 1
ATOM 704 O O . LEU A 1 94 ? 15.792 -1.516 -27.857 1.00 89.44 94 LEU A O 1
ATOM 708 N N . LEU A 1 95 ? 14.270 -0.895 -26.318 1.00 88.62 95 LEU A N 1
ATOM 709 C CA . LEU A 1 95 ? 13.176 -1.725 -26.832 1.00 88.62 95 LEU A CA 1
ATOM 710 C C . LEU A 1 95 ? 12.784 -1.310 -28.252 1.00 88.62 95 LEU A C 1
ATOM 712 O O . LEU A 1 95 ? 12.634 -2.158 -29.128 1.00 88.62 95 LEU A O 1
ATOM 716 N N . GLU A 1 96 ? 12.677 -0.008 -28.502 1.00 87.88 96 GLU A N 1
ATOM 717 C CA . GLU A 1 96 ? 12.314 0.512 -29.814 1.00 87.88 96 GLU A CA 1
ATOM 718 C C . GLU A 1 96 ? 13.391 0.239 -30.868 1.00 87.88 96 GLU A C 1
ATOM 720 O O . GLU A 1 96 ? 13.070 -0.218 -31.965 1.00 87.88 96 GLU A O 1
ATOM 725 N N . SER A 1 97 ? 14.666 0.407 -30.511 1.00 89.75 97 SER A N 1
ATOM 726 C CA . SER A 1 97 ? 15.797 0.016 -31.3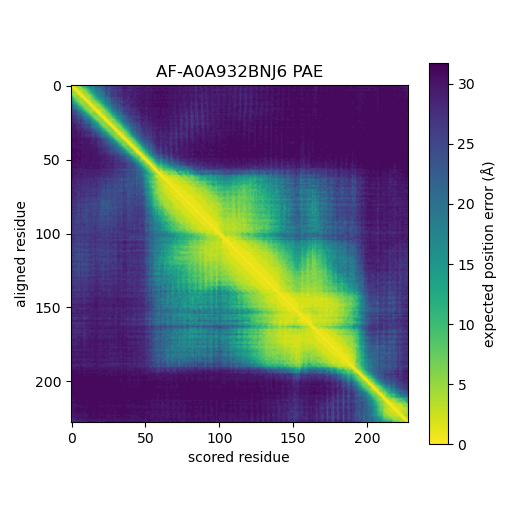61 1.00 89.75 97 SER A CA 1
ATOM 727 C C . SER A 1 97 ? 15.789 -1.485 -31.675 1.00 89.75 97 SER A C 1
ATOM 729 O O . SER A 1 97 ? 15.946 -1.881 -32.833 1.00 89.75 97 SER A O 1
ATOM 731 N N . ARG A 1 98 ? 15.513 -2.335 -30.674 1.00 89.38 98 ARG A N 1
ATOM 732 C CA . ARG A 1 98 ? 15.360 -3.784 -30.874 1.00 89.38 98 ARG A CA 1
ATOM 733 C C . ARG A 1 98 ? 14.254 -4.084 -31.884 1.00 89.38 98 ARG A C 1
ATOM 735 O O . ARG A 1 98 ? 14.491 -4.840 -32.823 1.00 89.38 98 ARG A O 1
ATOM 742 N N . TRP A 1 99 ? 13.082 -3.470 -31.734 1.00 87.69 99 TRP A N 1
ATOM 743 C CA . TRP A 1 99 ? 11.948 -3.677 -32.639 1.00 87.69 99 TRP A CA 1
ATOM 744 C C . TRP A 1 99 ? 12.206 -3.197 -34.069 1.00 87.69 99 TRP A C 1
ATOM 746 O O . TRP A 1 99 ? 11.684 -3.803 -34.999 1.00 87.69 99 TRP A O 1
ATOM 756 N N . GLN A 1 100 ? 13.015 -2.153 -34.267 1.00 87.69 100 GLN A N 1
ATOM 757 C CA . GLN A 1 100 ? 13.396 -1.682 -35.607 1.00 87.69 100 GLN A CA 1
ATOM 758 C C . GLN A 1 100 ? 14.310 -2.668 -36.355 1.00 87.69 100 GLN A C 1
ATOM 760 O O . GLN A 1 100 ? 14.329 -2.662 -37.584 1.00 87.69 100 GLN A O 1
ATOM 765 N N . GLY A 1 101 ? 15.052 -3.516 -35.635 1.00 84.56 101 GLY A N 1
ATOM 766 C CA . GLY A 1 101 ? 15.908 -4.556 -36.217 1.00 84.56 101 GLY A CA 1
ATOM 767 C C . GLY A 1 101 ? 15.203 -5.888 -36.512 1.00 84.56 101 GLY A C 1
ATOM 768 O O . GLY A 1 101 ? 15.822 -6.779 -37.093 1.00 84.56 101 GLY A O 1
ATOM 769 N N . LEU A 1 102 ? 13.940 -6.042 -36.105 1.00 87.50 102 LEU A N 1
ATOM 770 C CA . LEU A 1 102 ? 13.132 -7.254 -36.280 1.00 87.50 102 LEU A CA 1
ATOM 771 C C . LEU A 1 102 ? 12.258 -7.173 -37.541 1.00 87.50 102 LEU A C 1
ATOM 773 O O . LEU A 1 102 ? 11.951 -6.092 -38.046 1.00 87.50 102 LEU A O 1
ATOM 777 N N . ALA A 1 103 ? 11.809 -8.330 -38.037 1.00 91.00 103 ALA A N 1
ATOM 778 C CA . ALA A 1 103 ? 10.756 -8.365 -39.045 1.00 91.00 103 ALA A CA 1
ATOM 779 C C . ALA A 1 103 ? 9.459 -7.752 -38.469 1.00 91.00 103 ALA A C 1
ATOM 781 O O . ALA A 1 103 ? 9.190 -7.892 -37.273 1.00 91.00 103 ALA A O 1
ATOM 782 N N . PRO A 1 104 ? 8.627 -7.085 -39.289 1.00 86.31 104 PRO A N 1
ATOM 783 C CA . PRO A 1 104 ? 7.456 -6.358 -38.798 1.00 86.31 104 PRO A CA 1
ATOM 784 C C . PRO A 1 104 ? 6.431 -7.250 -38.078 1.00 86.31 104 PRO A C 1
ATOM 786 O O . PRO A 1 104 ? 5.780 -6.782 -37.145 1.00 86.31 104 PRO A O 1
ATOM 789 N N . GLU A 1 105 ? 6.310 -8.525 -38.461 1.00 86.94 105 GLU A N 1
ATOM 790 C CA . GLU A 1 105 ? 5.440 -9.492 -37.774 1.00 86.94 105 GLU A CA 1
ATOM 791 C C . GLU A 1 105 ? 5.962 -9.834 -36.368 1.00 86.94 105 GLU A C 1
ATOM 793 O O . GLU A 1 105 ? 5.208 -9.770 -35.393 1.00 86.94 105 GLU A O 1
ATOM 798 N N . ASP A 1 106 ? 7.265 -10.095 -36.236 1.00 88.56 106 ASP A N 1
ATOM 799 C CA . ASP A 1 106 ? 7.895 -10.413 -34.951 1.00 88.56 106 ASP A CA 1
ATOM 800 C C . ASP A 1 106 ? 7.865 -9.208 -34.000 1.00 88.56 106 ASP A C 1
ATOM 802 O O . ASP A 1 106 ? 7.502 -9.346 -32.828 1.00 88.56 106 ASP A O 1
ATOM 806 N N . ALA A 1 107 ? 8.154 -8.007 -34.518 1.00 87.06 107 ALA A N 1
ATOM 807 C CA . ALA A 1 107 ? 8.106 -6.757 -33.761 1.00 87.06 107 ALA A CA 1
ATOM 808 C C . ALA A 1 107 ? 6.692 -6.436 -33.244 1.00 87.06 107 ALA A C 1
ATOM 810 O O . ALA A 1 107 ? 6.540 -5.932 -32.128 1.00 87.06 107 ALA A O 1
ATOM 811 N N . ALA A 1 108 ? 5.646 -6.727 -34.028 1.00 88.56 108 ALA A N 1
ATOM 812 C CA . ALA A 1 108 ? 4.261 -6.553 -33.592 1.00 88.56 108 ALA A CA 1
ATOM 813 C C . ALA A 1 108 ? 3.899 -7.520 -32.454 1.00 88.56 108 ALA A C 1
ATOM 815 O O . ALA A 1 108 ? 3.252 -7.106 -31.485 1.00 88.56 108 ALA A O 1
ATOM 816 N N . SER A 1 109 ? 4.356 -8.775 -32.534 1.00 91.81 109 SER A N 1
ATOM 817 C CA . SER A 1 109 ? 4.137 -9.753 -31.465 1.00 91.81 109 SER A CA 1
ATOM 818 C C . SER A 1 109 ? 4.841 -9.331 -30.168 1.00 91.81 109 SER A C 1
ATOM 820 O O . SER A 1 109 ? 4.175 -9.226 -29.134 1.00 91.81 109 SER A O 1
ATOM 822 N N . GLU A 1 110 ? 6.123 -8.942 -30.226 1.00 88.00 110 GLU A N 1
ATOM 823 C CA . GLU A 1 110 ? 6.889 -8.522 -29.045 1.00 88.00 110 GLU A CA 1
ATOM 824 C C . GLU A 1 110 ? 6.293 -7.265 -28.394 1.00 88.00 110 GLU A C 1
ATOM 826 O O . GLU A 1 110 ? 6.172 -7.198 -27.169 1.00 88.00 110 GLU A O 1
ATOM 831 N N . LYS A 1 111 ? 5.861 -6.279 -29.195 1.00 88.38 111 LYS A N 1
ATOM 832 C CA . LYS A 1 111 ? 5.163 -5.084 -28.689 1.00 88.38 111 LYS A CA 1
ATOM 833 C C . LYS A 1 111 ? 3.886 -5.449 -27.935 1.00 88.38 111 LYS A C 1
ATOM 835 O O . LYS A 1 111 ? 3.615 -4.883 -26.874 1.00 88.38 111 LYS A O 1
ATOM 840 N N . SER A 1 112 ? 3.105 -6.389 -28.468 1.00 90.38 112 SER A N 1
ATOM 841 C CA . SER A 1 112 ? 1.855 -6.827 -27.840 1.00 90.38 112 SER A CA 1
ATOM 842 C C . SER A 1 112 ? 2.095 -7.580 -26.526 1.00 90.38 112 SER A C 1
ATOM 844 O O . SER A 1 112 ? 1.395 -7.333 -25.540 1.00 90.38 112 SER A O 1
ATOM 846 N N . GLU A 1 113 ? 3.122 -8.433 -26.470 1.00 90.25 113 GLU A N 1
ATOM 847 C CA . GLU A 1 113 ? 3.503 -9.137 -25.245 1.00 90.25 113 GLU A CA 1
ATOM 848 C C . GLU A 1 113 ? 4.023 -8.173 -24.182 1.00 90.25 113 GLU A C 1
ATOM 850 O O . GLU A 1 113 ? 3.601 -8.243 -23.025 1.00 90.25 113 GLU A O 1
ATOM 855 N N . TYR A 1 114 ? 4.881 -7.227 -24.573 1.00 89.75 114 TYR A N 1
ATOM 856 C CA . TYR A 1 114 ? 5.379 -6.195 -23.671 1.00 89.75 114 TYR A CA 1
ATOM 857 C C . TYR A 1 114 ? 4.230 -5.361 -23.092 1.00 89.75 114 TYR A C 1
ATOM 859 O O . TYR A 1 114 ? 4.127 -5.211 -21.872 1.00 89.75 114 TYR A O 1
ATOM 867 N N . ALA A 1 115 ? 3.302 -4.900 -23.937 1.00 90.50 115 ALA A N 1
ATOM 868 C CA . ALA A 1 115 ? 2.116 -4.170 -23.490 1.00 90.50 115 ALA A CA 1
ATOM 869 C C . ALA A 1 115 ? 1.255 -4.999 -22.521 1.00 90.50 115 ALA A C 1
ATOM 871 O O . ALA A 1 115 ? 0.749 -4.466 -21.528 1.00 90.50 115 ALA A O 1
ATOM 872 N N . ARG A 1 116 ? 1.121 -6.312 -22.758 1.00 94.38 116 ARG A N 1
ATOM 873 C CA . ARG A 1 116 ? 0.421 -7.219 -21.838 1.00 94.38 116 ARG A CA 1
ATOM 874 C C . ARG A 1 116 ? 1.106 -7.269 -20.473 1.00 94.38 116 ARG A C 1
ATOM 876 O O . ARG A 1 116 ? 0.426 -7.119 -19.463 1.00 94.38 116 ARG A O 1
ATOM 883 N N . ILE A 1 117 ? 2.428 -7.439 -20.441 1.00 92.31 117 ILE A N 1
ATOM 884 C CA . ILE A 1 117 ? 3.212 -7.518 -19.197 1.00 92.31 117 ILE A CA 1
ATOM 885 C C . ILE A 1 117 ? 3.116 -6.209 -18.404 1.00 92.31 117 ILE A C 1
ATOM 887 O O . ILE A 1 117 ? 2.923 -6.236 -17.186 1.00 92.31 117 ILE A O 1
ATOM 891 N N . VAL A 1 118 ? 3.227 -5.061 -19.078 1.00 90.81 118 VAL A N 1
ATOM 892 C CA . VAL A 1 118 ? 3.104 -3.743 -18.436 1.00 90.81 118 VAL A CA 1
ATOM 893 C C . VAL A 1 118 ? 1.709 -3.562 -17.835 1.00 90.81 118 VAL A C 1
ATOM 895 O O . VAL A 1 118 ? 1.595 -3.199 -16.663 1.00 90.81 118 VAL A O 1
ATOM 898 N N . ASN A 1 119 ? 0.654 -3.885 -18.588 1.00 93.00 119 ASN A N 1
ATOM 899 C CA . ASN A 1 119 ? -0.722 -3.813 -18.093 1.00 93.00 119 ASN A CA 1
ATOM 900 C C . ASN A 1 119 ? -0.969 -4.764 -16.915 1.00 93.00 119 ASN A C 1
ATOM 902 O O . ASN A 1 119 ? -1.619 -4.386 -15.938 1.00 93.00 119 ASN A O 1
ATOM 906 N N . GLU A 1 120 ? -0.427 -5.981 -16.965 1.00 94.31 120 GLU A N 1
ATOM 907 C CA . GLU A 1 120 ? -0.542 -6.949 -15.877 1.00 94.31 120 GLU A CA 1
ATOM 908 C C . GLU A 1 120 ? 0.118 -6.420 -14.597 1.00 94.31 120 GLU A C 1
ATOM 910 O O . GLU A 1 120 ? -0.528 -6.381 -13.545 1.00 94.31 120 GLU A O 1
ATOM 915 N N . ARG A 1 121 ? 1.350 -5.903 -14.692 1.00 92.12 121 ARG A N 1
ATOM 916 C CA . ARG A 1 121 ? 2.055 -5.280 -13.559 1.00 92.12 121 ARG A CA 1
ATOM 917 C C . ARG A 1 121 ? 1.311 -4.068 -13.006 1.00 92.12 121 ARG A C 1
ATOM 919 O O . ARG A 1 121 ? 1.163 -3.963 -11.789 1.00 92.12 121 ARG A O 1
ATOM 926 N N . ALA A 1 122 ? 0.811 -3.187 -13.872 1.00 91.88 122 ALA A N 1
ATOM 927 C CA . ALA A 1 122 ? 0.032 -2.022 -13.457 1.00 91.88 122 ALA A CA 1
ATOM 928 C C . ALA A 1 122 ? -1.242 -2.440 -12.703 1.00 91.88 122 ALA A C 1
ATOM 930 O O . ALA A 1 122 ? -1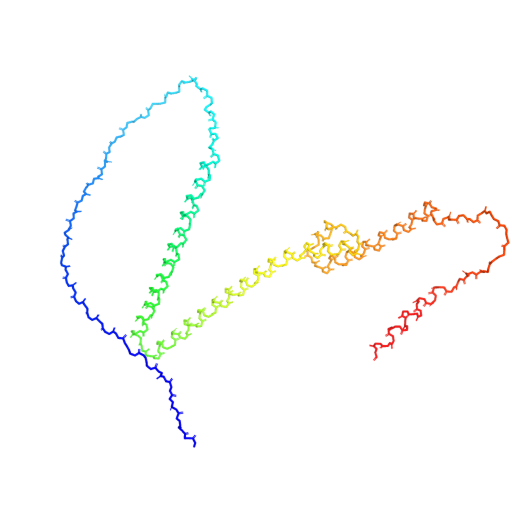.546 -1.899 -11.639 1.00 91.88 122 ALA A O 1
ATOM 931 N N . SER A 1 123 ? -1.949 -3.460 -13.198 1.00 92.62 123 SER A N 1
ATOM 932 C CA . SER A 1 123 ? -3.153 -3.979 -12.543 1.00 92.62 123 SER A CA 1
ATOM 933 C C . SER A 1 123 ? -2.855 -4.643 -11.191 1.00 92.62 123 SER A C 1
ATOM 935 O O . SER A 1 123 ? -3.599 -4.446 -10.229 1.00 92.62 123 SER A O 1
ATOM 937 N N . ALA A 1 124 ? -1.747 -5.383 -11.077 1.00 92.38 124 ALA A N 1
ATOM 938 C CA . ALA A 1 124 ? -1.315 -6.002 -9.826 1.00 92.38 124 ALA A CA 1
ATOM 939 C C . ALA A 1 124 ? -0.907 -4.949 -8.781 1.00 92.38 124 ALA A C 1
ATOM 941 O O . ALA A 1 124 ? -1.286 -5.052 -7.609 1.00 92.38 124 ALA A O 1
ATOM 942 N N . ALA A 1 125 ? -0.196 -3.902 -9.208 1.00 92.50 125 ALA A N 1
ATOM 943 C CA . ALA A 1 125 ? 0.153 -2.771 -8.354 1.00 92.50 125 ALA A CA 1
ATOM 944 C C . ALA A 1 125 ? -1.102 -2.036 -7.851 1.00 92.50 125 ALA A C 1
ATOM 946 O O . ALA A 1 125 ? -1.223 -1.792 -6.650 1.00 92.50 125 ALA A O 1
ATOM 947 N N . ALA A 1 126 ? -2.072 -1.773 -8.733 1.00 90.56 126 ALA A N 1
ATOM 948 C CA . ALA A 1 126 ? -3.340 -1.142 -8.365 1.00 90.56 126 ALA A CA 1
ATOM 949 C C . ALA A 1 126 ? -4.134 -1.976 -7.343 1.00 90.56 126 ALA A C 1
ATOM 951 O O . ALA A 1 126 ? -4.620 -1.436 -6.351 1.00 90.56 126 ALA A O 1
ATOM 952 N N . ARG A 1 127 ? -4.210 -3.303 -7.527 1.00 92.81 127 ARG A N 1
ATOM 953 C CA . ARG A 1 127 ? -4.853 -4.209 -6.553 1.00 92.81 127 ARG A CA 1
ATOM 954 C C . ARG A 1 127 ? -4.169 -4.168 -5.191 1.00 92.81 127 ARG A C 1
ATOM 956 O O . ARG A 1 127 ? -4.845 -4.156 -4.169 1.00 92.81 127 ARG A O 1
ATOM 963 N N . THR A 1 128 ? -2.839 -4.124 -5.178 1.00 93.88 128 THR A N 1
ATOM 964 C CA . THR A 1 128 ? -2.065 -4.058 -3.932 1.00 93.88 128 THR A CA 1
ATOM 965 C C . THR A 1 128 ? -2.305 -2.737 -3.202 1.00 93.88 128 THR A C 1
ATOM 967 O O . THR A 1 128 ? -2.516 -2.740 -1.993 1.00 93.88 128 THR A O 1
ATOM 970 N N . GLN A 1 129 ? -2.332 -1.613 -3.925 1.00 93.19 129 GLN A N 1
ATOM 971 C CA . GLN A 1 129 ? -2.661 -0.311 -3.337 1.00 93.19 129 GLN A CA 1
ATOM 972 C C . GLN A 1 129 ? -4.083 -0.279 -2.775 1.00 93.19 129 GLN A C 1
ATOM 974 O O . GLN A 1 129 ? -4.287 0.226 -1.675 1.00 93.19 129 GLN A O 1
ATOM 979 N N . LEU A 1 130 ? -5.054 -0.845 -3.494 1.00 90.88 130 LEU A N 1
ATOM 980 C CA . LEU A 1 130 ? -6.439 -0.906 -3.034 1.00 90.88 130 LEU A CA 1
ATOM 981 C C . LEU A 1 130 ? -6.558 -1.741 -1.753 1.00 90.88 130 LEU A C 1
ATOM 983 O O . LEU A 1 130 ? -7.135 -1.272 -0.780 1.00 90.88 130 LEU A O 1
ATOM 987 N N . ALA A 1 131 ? -5.917 -2.912 -1.701 1.00 92.88 131 ALA A N 1
ATOM 988 C CA . ALA A 1 131 ? -5.884 -3.739 -0.495 1.00 92.88 131 ALA A CA 1
ATOM 989 C C . ALA A 1 131 ? -5.220 -3.021 0.698 1.00 92.88 131 ALA A C 1
ATOM 991 O O . ALA A 1 131 ? -5.671 -3.154 1.834 1.00 92.88 131 ALA A O 1
ATOM 992 N N . GLN A 1 132 ? -4.166 -2.230 0.458 1.00 93.62 132 GLN A N 1
ATOM 993 C CA . GLN A 1 132 ?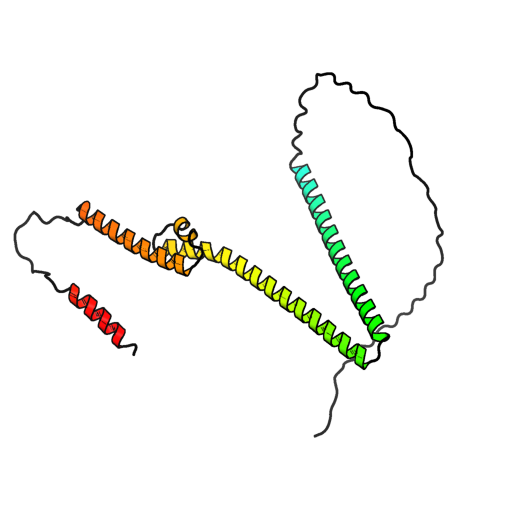 -3.539 -1.410 1.501 1.00 93.62 132 GLN A CA 1
ATOM 994 C C . GLN A 1 132 ? -4.471 -0.301 1.999 1.00 93.62 132 GLN A C 1
ATOM 996 O O . GLN A 1 132 ? -4.568 -0.089 3.207 1.00 93.62 132 GLN A O 1
ATOM 1001 N N . GLN A 1 133 ? -5.173 0.387 1.096 1.00 91.69 133 GLN A N 1
ATOM 1002 C CA . GLN A 1 133 ? -6.158 1.404 1.470 1.00 91.69 133 GLN A CA 1
ATOM 1003 C C . GLN A 1 133 ? -7.312 0.791 2.269 1.00 91.69 133 GLN A C 1
ATOM 1005 O O . GLN A 1 133 ? -7.688 1.328 3.308 1.00 91.69 133 GLN A O 1
ATOM 1010 N N . GLU A 1 134 ? -7.835 -0.357 1.839 1.00 89.69 134 GLU A N 1
ATOM 1011 C CA . GLU A 1 134 ? -8.874 -1.086 2.571 1.00 89.69 134 GLU A CA 1
ATOM 1012 C C . GLU A 1 134 ? -8.398 -1.513 3.963 1.00 89.69 134 GLU A C 1
ATOM 1014 O O . GLU A 1 134 ? -9.139 -1.358 4.933 1.00 89.69 134 GLU A O 1
ATOM 1019 N N . ALA A 1 135 ? -7.156 -1.988 4.094 1.00 88.44 135 ALA A N 1
ATOM 1020 C CA . ALA A 1 135 ? -6.580 -2.328 5.393 1.00 88.44 135 ALA A CA 1
ATOM 1021 C C . ALA A 1 135 ? -6.504 -1.104 6.321 1.00 88.44 135 ALA A C 1
ATOM 1023 O O . ALA A 1 135 ? -6.934 -1.188 7.471 1.00 88.44 135 ALA A O 1
ATOM 1024 N N . GLN A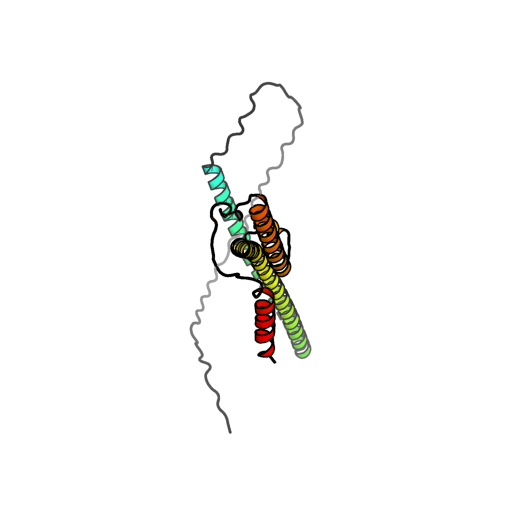 1 136 ? -6.046 0.045 5.812 1.00 91.06 136 GLN A N 1
ATOM 1025 C CA . GLN A 1 136 ? -6.009 1.301 6.573 1.00 91.06 136 GLN A CA 1
ATOM 1026 C C . GLN A 1 136 ? -7.412 1.753 6.995 1.00 91.06 136 GLN A C 1
ATOM 1028 O O . GLN A 1 136 ? -7.627 2.130 8.148 1.00 91.06 136 GLN A O 1
ATOM 1033 N N . LEU A 1 137 ? -8.392 1.678 6.089 1.00 88.62 137 LEU A N 1
ATOM 1034 C CA . LEU A 1 137 ? -9.782 2.005 6.404 1.00 88.62 137 LEU A CA 1
ATOM 1035 C C . LEU A 1 137 ? -10.359 1.063 7.461 1.00 88.62 137 LEU A C 1
ATOM 1037 O O . LEU A 1 137 ? -11.067 1.517 8.357 1.00 88.62 137 LEU A O 1
ATOM 1041 N N . ASN A 1 138 ? -10.042 -0.229 7.397 1.00 86.88 138 ASN A N 1
ATOM 1042 C CA . ASN A 1 138 ? -10.520 -1.205 8.368 1.00 86.88 138 ASN A CA 1
ATOM 1043 C C . ASN A 1 138 ? -9.891 -0.981 9.756 1.00 86.88 138 ASN A C 1
ATOM 1045 O O . ASN A 1 138 ? -10.584 -1.057 10.771 1.00 86.88 138 ASN A O 1
ATOM 1049 N N . GLU A 1 139 ? -8.604 -0.626 9.821 1.00 87.12 139 GLU A N 1
ATOM 1050 C CA . GLU A 1 139 ? -7.959 -0.231 11.080 1.00 87.12 139 GLU A CA 1
ATOM 1051 C C . GLU A 1 139 ? -8.603 1.011 11.708 1.00 87.12 139 GLU A C 1
ATOM 1053 O O . GLU A 1 139 ? -8.789 1.044 12.924 1.00 87.12 139 GLU A O 1
ATOM 1058 N N . LEU A 1 140 ? -9.014 1.993 10.900 1.00 89.00 140 LEU A N 1
ATOM 1059 C CA . LEU A 1 140 ? -9.733 3.180 11.378 1.00 89.00 140 LEU A CA 1
ATOM 1060 C C . LEU A 1 140 ? -11.196 2.885 11.749 1.00 89.00 140 LEU A C 1
ATOM 1062 O O . LEU A 1 140 ? -11.731 3.473 12.690 1.00 89.00 140 LEU A O 1
ATOM 1066 N N . ALA A 1 141 ? -11.854 1.974 11.033 1.00 88.94 141 ALA A N 1
ATOM 1067 C CA . ALA A 1 141 ? -13.256 1.631 11.256 1.00 88.94 141 ALA A CA 1
ATOM 1068 C C . ALA A 1 141 ? -13.468 0.838 12.554 1.00 88.94 141 ALA A C 1
ATOM 1070 O O . ALA A 1 141 ? -14.460 1.058 13.250 1.00 88.94 141 ALA A O 1
ATOM 1071 N N . LYS A 1 142 ? -12.535 -0.051 12.920 1.00 89.31 142 LYS A N 1
ATOM 1072 C CA . LYS A 1 142 ? -12.613 -0.878 14.139 1.00 89.31 142 LYS A CA 1
ATOM 1073 C C . LYS A 1 142 ? -12.850 -0.086 15.437 1.00 89.31 142 LYS A C 1
ATOM 1075 O O . LYS A 1 142 ? -13.815 -0.406 16.134 1.00 89.31 142 LYS A O 1
ATOM 1080 N N . PRO A 1 143 ? -12.050 0.937 15.793 1.00 90.25 143 PRO A N 1
ATOM 1081 C CA . PRO A 1 143 ? -12.274 1.709 17.013 1.00 90.25 143 PRO A CA 1
ATOM 1082 C C . PRO A 1 143 ? -13.579 2.501 16.974 1.00 90.25 143 PRO A C 1
ATOM 1084 O O . PRO A 1 143 ? -14.264 2.573 17.991 1.00 90.25 143 PRO A O 1
ATOM 1087 N N . LEU A 1 144 ? -13.968 3.031 15.811 1.00 91.62 144 LEU A N 1
ATOM 1088 C CA . LEU A 1 144 ? -15.242 3.737 15.652 1.00 91.62 144 LEU A CA 1
ATOM 1089 C C . LEU A 1 144 ? -16.434 2.796 15.861 1.00 91.62 144 LEU A C 1
ATOM 1091 O O . LEU A 1 144 ? -17.392 3.141 16.552 1.00 91.62 144 LEU A O 1
ATOM 1095 N N . PHE A 1 145 ? -16.358 1.584 15.315 1.00 92.62 145 PHE A N 1
ATOM 1096 C CA . PHE A 1 145 ? -17.383 0.563 15.496 1.00 92.62 145 PHE A CA 1
ATOM 1097 C C . PHE A 1 145 ? -17.470 0.095 16.955 1.00 92.62 145 PHE A C 1
ATOM 1099 O O . PHE A 1 145 ? -18.563 0.027 17.521 1.00 92.62 145 PHE A O 1
ATOM 1106 N N . ALA A 1 146 ? -16.327 -0.148 17.601 1.00 91.75 146 ALA A N 1
ATOM 1107 C CA . ALA A 1 146 ? -16.277 -0.478 19.023 1.00 91.75 146 ALA A CA 1
ATOM 1108 C C . ALA A 1 146 ? -16.835 0.662 19.895 1.00 91.75 146 ALA A C 1
ATOM 1110 O O . ALA A 1 146 ? -17.574 0.403 20.845 1.00 91.75 146 ALA A O 1
ATOM 1111 N N . GLN A 1 147 ? -16.550 1.923 19.554 1.00 92.00 147 GLN A N 1
ATOM 1112 C CA . GLN A 1 147 ? -17.118 3.095 20.224 1.00 92.00 147 GLN A CA 1
ATOM 1113 C C . GLN A 1 147 ? -18.638 3.170 20.045 1.00 92.00 147 GLN A C 1
ATOM 1115 O O . GLN A 1 147 ? -19.359 3.398 21.018 1.00 92.00 147 GLN A O 1
ATOM 1120 N N . HIS A 1 148 ? -19.143 2.909 18.838 1.00 93.38 148 HIS A N 1
ATOM 1121 C CA . HIS A 1 148 ? -20.578 2.863 18.578 1.00 93.38 148 HIS A CA 1
ATOM 1122 C C . HIS A 1 148 ? -21.271 1.782 19.420 1.00 93.38 148 HIS A C 1
ATOM 1124 O O . HIS A 1 148 ? -22.201 2.084 20.170 1.00 93.38 148 HIS A O 1
ATOM 1130 N N . LEU A 1 149 ? -20.767 0.546 19.388 1.00 92.00 149 LEU A N 1
ATOM 1131 C CA . LEU A 1 149 ? -21.299 -0.546 20.206 1.00 92.00 149 LEU A CA 1
ATOM 1132 C C . LEU A 1 149 ? -21.196 -0.258 21.707 1.00 92.00 149 LEU A C 1
ATOM 1134 O O . LEU A 1 149 ? -22.110 -0.598 22.458 1.00 92.00 149 LEU A O 1
ATOM 1138 N N . SER A 1 150 ? -20.123 0.402 22.142 1.00 93.56 150 SER A N 1
ATOM 1139 C CA . SER A 1 150 ? -19.968 0.834 23.529 1.00 93.56 150 SER A CA 1
ATOM 1140 C C . SER A 1 150 ? -21.090 1.779 23.948 1.00 93.56 150 SER A C 1
ATOM 1142 O O . SER A 1 150 ? -21.744 1.542 24.963 1.00 93.56 150 SER A O 1
ATOM 1144 N N . THR A 1 151 ? -21.388 2.792 23.128 1.00 92.19 151 THR A N 1
ATOM 1145 C CA . THR A 1 151 ? -22.494 3.724 23.404 1.00 92.19 151 THR A CA 1
ATOM 1146 C C . THR A 1 151 ? -23.868 3.058 23.353 1.00 92.19 151 THR A C 1
ATOM 1148 O O . THR A 1 151 ? -24.738 3.402 24.149 1.00 92.19 151 THR A O 1
ATOM 1151 N N . GLN A 1 152 ? -24.067 2.081 22.465 1.00 91.69 152 GLN A N 1
ATOM 1152 C CA . GLN A 1 152 ? -25.355 1.412 22.289 1.00 91.69 152 GLN A CA 1
ATOM 1153 C C . GLN A 1 152 ? -25.657 0.385 23.392 1.00 91.69 152 GLN A C 1
ATOM 1155 O O . GLN A 1 152 ? -26.795 0.283 23.847 1.00 91.69 152 GLN A O 1
ATOM 1160 N N . TYR A 1 153 ? -24.649 -0.383 23.811 1.00 91.62 153 TYR A N 1
ATOM 1161 C CA . TYR A 1 153 ? -24.813 -1.533 24.706 1.00 91.62 153 TYR A CA 1
ATOM 1162 C C . TYR A 1 153 ? -24.210 -1.328 26.103 1.00 91.62 153 TYR A C 1
ATOM 1164 O O . TYR A 1 153 ? -24.391 -2.182 26.971 1.00 91.62 153 TYR A O 1
ATOM 1172 N N . GLY A 1 154 ? -23.505 -0.217 26.344 1.00 87.56 154 GLY A N 1
ATOM 1173 C CA . GLY A 1 154 ? -22.880 0.096 27.635 1.00 87.56 154 GLY A CA 1
ATOM 1174 C C . GLY A 1 154 ? -21.647 -0.754 27.961 1.00 87.56 154 GLY A C 1
ATOM 1175 O O . GLY A 1 154 ? -21.255 -0.856 29.123 1.00 87.56 154 GLY A O 1
ATOM 1176 N N . VAL A 1 155 ? -21.044 -1.396 26.958 1.00 90.50 155 VAL A N 1
ATOM 1177 C CA . VAL A 1 155 ? -19.865 -2.262 27.115 1.00 90.50 155 VAL A CA 1
ATOM 1178 C C . VAL A 1 155 ? -18.588 -1.446 26.872 1.00 90.50 155 VAL A C 1
ATOM 1180 O O . VAL A 1 155 ? -18.562 -0.674 25.919 1.00 90.50 155 VAL A O 1
ATOM 1183 N N . PRO A 1 156 ? -17.514 -1.574 27.673 1.00 92.06 156 PRO A N 1
ATOM 1184 C CA . PRO A 1 156 ? -16.285 -0.810 27.447 1.00 92.06 156 PRO A CA 1
ATOM 1185 C C . PRO A 1 156 ? -15.651 -1.085 26.073 1.00 92.06 156 PRO A C 1
ATOM 1187 O O . PRO A 1 156 ? -15.607 -2.228 25.610 1.00 92.06 156 PRO A O 1
ATOM 1190 N N . VAL A 1 157 ? -15.107 -0.042 25.442 1.00 90.06 157 VAL A N 1
ATOM 1191 C CA . VAL A 1 157 ? -14.436 -0.140 24.132 1.00 90.06 157 VAL A CA 1
ATOM 1192 C C . VAL A 1 157 ? -13.269 -1.134 24.179 1.00 90.06 157 VAL A C 1
ATOM 1194 O O . VAL A 1 157 ? -13.164 -1.991 23.306 1.00 90.06 157 VAL A O 1
ATOM 1197 N N . ASP A 1 158 ? -12.469 -1.113 25.249 1.00 91.31 158 ASP A N 1
ATOM 1198 C CA . ASP A 1 158 ? -11.312 -2.007 25.424 1.00 91.31 158 ASP A CA 1
ATOM 1199 C C . ASP A 1 158 ? -11.692 -3.492 25.473 1.00 91.31 158 ASP A C 1
ATOM 1201 O O . ASP A 1 158 ? -10.896 -4.360 25.121 1.00 91.31 158 ASP A O 1
ATOM 1205 N N . THR A 1 159 ? -12.910 -3.816 25.920 1.00 90.00 159 THR A N 1
ATOM 1206 C CA . THR A 1 159 ? -13.416 -5.195 25.870 1.00 90.00 159 THR A CA 1
ATOM 1207 C C . THR A 1 159 ? -13.796 -5.616 24.459 1.00 90.00 159 THR A C 1
ATOM 1209 O O . THR A 1 159 ? -13.593 -6.777 24.117 1.00 90.00 159 THR A O 1
ATOM 1212 N N . LEU A 1 160 ? -14.312 -4.697 23.643 1.00 89.69 160 LEU A N 1
ATOM 1213 C CA . LEU A 1 160 ? -14.729 -4.978 22.271 1.00 89.69 160 LEU A CA 1
ATOM 1214 C C . LEU A 1 160 ? -13.526 -5.062 21.326 1.00 89.69 160 LEU A C 1
ATOM 1216 O O . LEU A 1 160 ? -13.456 -5.979 20.519 1.00 89.69 160 LEU A O 1
ATOM 1220 N N . LEU A 1 161 ? -12.517 -4.206 21.503 1.00 91.88 161 LEU A N 1
ATOM 1221 C CA . LEU A 1 161 ? -11.298 -4.209 20.681 1.00 91.88 161 LEU A CA 1
ATOM 1222 C C . LEU A 1 161 ? -10.448 -5.486 20.794 1.00 91.88 161 LEU A C 1
ATOM 1224 O O . LEU A 1 161 ? -9.575 -5.715 19.962 1.00 91.88 161 LEU A O 1
ATOM 1228 N N . LYS A 1 162 ? -10.703 -6.340 21.793 1.00 90.88 162 LYS A N 1
ATOM 1229 C CA . LYS A 1 162 ? -10.080 -7.673 21.896 1.00 90.88 162 LYS A CA 1
ATOM 1230 C C . LYS A 1 162 ? -10.555 -8.631 20.806 1.00 90.88 162 LYS A C 1
ATOM 1232 O O . LYS A 1 162 ? -9.904 -9.645 20.564 1.00 90.88 162 LYS A O 1
ATOM 1237 N N . PHE A 1 163 ? -11.687 -8.332 20.177 1.00 87.88 163 PHE A N 1
ATOM 1238 C CA . PHE A 1 163 ? -12.262 -9.136 19.115 1.00 87.88 163 PHE A CA 1
ATOM 1239 C C . PHE A 1 163 ? -11.888 -8.522 17.764 1.00 87.88 163 PHE A C 1
ATOM 1241 O O . PHE A 1 163 ? -12.105 -7.339 17.524 1.00 87.88 163 PHE A O 1
ATOM 1248 N N . GLY A 1 164 ? -11.281 -9.327 16.888 1.00 78.69 164 GLY A N 1
ATOM 1249 C CA . GLY A 1 164 ? -10.751 -8.854 15.605 1.00 78.69 164 GLY A CA 1
ATOM 1250 C C . GLY A 1 164 ? -11.819 -8.534 14.555 1.00 78.69 164 GLY A C 1
ATOM 1251 O O . GLY A 1 164 ? -11.534 -7.757 13.642 1.00 78.69 164 GLY A O 1
ATOM 1252 N N . ASP A 1 165 ? -13.023 -9.092 14.715 1.00 87.00 165 ASP A N 1
ATOM 1253 C CA . ASP A 1 165 ? -14.127 -9.016 13.755 1.00 87.00 165 ASP A CA 1
ATOM 1254 C C . ASP A 1 165 ? -15.311 -8.196 14.270 1.00 87.00 165 ASP A C 1
ATOM 1256 O O . ASP A 1 165 ? -15.749 -8.345 15.415 1.00 87.00 165 ASP A O 1
ATOM 1260 N N . ALA A 1 166 ? -15.903 -7.395 13.381 1.00 86.06 166 ALA A N 1
ATOM 1261 C CA . ALA A 1 166 ? -17.069 -6.564 13.684 1.00 86.06 166 ALA A CA 1
ATOM 1262 C C . ALA A 1 166 ? -18.287 -7.393 14.141 1.00 86.06 166 ALA A C 1
ATOM 1264 O O . ALA A 1 166 ? -18.927 -7.061 15.139 1.00 86.06 166 ALA A O 1
ATOM 1265 N N . GLU A 1 167 ? -18.573 -8.519 13.485 1.00 89.38 167 GLU A N 1
ATOM 1266 C CA . GLU A 1 167 ? -19.702 -9.385 13.865 1.00 89.38 167 GLU A CA 1
ATOM 1267 C C . GLU A 1 167 ? -19.529 -9.975 15.271 1.00 89.38 167 GLU A C 1
ATOM 1269 O O . GLU A 1 167 ? -20.469 -10.022 16.076 1.00 89.38 167 GLU A O 1
ATOM 1274 N N . THR A 1 168 ? -18.299 -10.375 15.604 1.00 91.12 168 THR A N 1
ATOM 1275 C CA . THR A 1 168 ? -17.981 -10.907 16.932 1.00 91.12 168 THR A CA 1
ATOM 1276 C C . THR A 1 168 ? -18.100 -9.827 18.006 1.00 91.12 168 THR A C 1
ATOM 1278 O O . THR A 1 168 ? -18.726 -10.073 19.039 1.00 91.12 168 THR A O 1
ATOM 1281 N N . MET A 1 169 ? -17.616 -8.607 17.738 1.00 90.56 169 MET A N 1
ATOM 1282 C CA . MET A 1 169 ? -17.796 -7.457 18.629 1.00 90.56 169 MET A CA 1
ATOM 1283 C C . MET A 1 169 ? -19.275 -7.184 18.911 1.00 90.56 169 MET A C 1
ATOM 1285 O O . MET A 1 169 ? -19.654 -7.005 20.068 1.00 90.56 169 MET A O 1
ATOM 1289 N N . GLN A 1 170 ? -20.127 -7.195 17.883 1.00 91.12 170 GLN A N 1
ATOM 1290 C CA . GLN A 1 170 ? -21.560 -6.945 18.042 1.00 91.12 170 GLN A CA 1
ATOM 1291 C C . GLN A 1 170 ? -22.244 -8.028 18.883 1.00 91.12 170 GLN A C 1
ATOM 1293 O O . GLN A 1 170 ? -23.007 -7.715 19.801 1.00 91.12 170 GLN A O 1
ATOM 1298 N N . THR A 1 171 ? -21.944 -9.296 18.606 1.00 92.50 171 THR A N 1
ATOM 1299 C CA . THR A 1 171 ? -22.523 -10.436 19.333 1.00 92.50 171 THR A CA 1
ATOM 1300 C C . THR A 1 171 ? -22.115 -10.415 20.807 1.00 92.50 171 THR A C 1
ATOM 1302 O O . THR A 1 171 ? -22.946 -10.613 21.701 1.00 92.50 171 THR A O 1
ATOM 1305 N N . VAL A 1 172 ? -20.843 -10.116 21.088 1.00 91.69 172 VAL A N 1
ATOM 1306 C CA . VAL A 1 172 ? -20.333 -9.992 22.458 1.00 91.69 172 VAL A CA 1
ATOM 1307 C C . VAL A 1 172 ? -20.943 -8.781 23.163 1.00 91.69 172 VAL A C 1
ATOM 1309 O O . VAL A 1 172 ? -21.379 -8.916 24.307 1.00 91.69 172 VAL A O 1
ATOM 1312 N N . ALA A 1 173 ? -21.048 -7.630 22.491 1.00 91.94 173 ALA A N 1
ATOM 1313 C CA . ALA A 1 173 ? -21.677 -6.432 23.048 1.00 91.94 173 ALA A CA 1
ATOM 1314 C C . ALA A 1 173 ? -23.129 -6.703 23.473 1.00 91.94 173 ALA A C 1
ATOM 1316 O O . ALA A 1 173 ? -23.521 -6.404 24.604 1.00 91.94 173 ALA A O 1
ATOM 1317 N N . GLN A 1 174 ? -23.907 -7.347 22.599 1.00 91.38 174 GLN A N 1
ATOM 1318 C CA . GLN A 1 174 ? -25.281 -7.753 22.894 1.00 91.38 174 GLN A CA 1
ATOM 1319 C C . GLN A 1 174 ? -25.340 -8.708 24.086 1.00 91.38 174 GLN A C 1
ATOM 1321 O O . GLN A 1 174 ? -26.086 -8.462 25.036 1.00 91.38 174 GLN A O 1
ATOM 1326 N N . THR A 1 175 ? -24.520 -9.758 24.078 1.00 92.06 175 THR A N 1
ATOM 1327 C CA . THR A 1 175 ? -24.519 -10.779 25.135 1.00 92.06 175 THR A CA 1
ATOM 1328 C C . THR A 1 175 ? -24.162 -10.182 26.497 1.00 92.06 175 THR A C 1
ATOM 1330 O O . THR A 1 175 ? -24.859 -10.426 27.485 1.00 92.06 175 THR A O 1
ATOM 1333 N N . LEU A 1 176 ? -23.125 -9.342 26.555 1.00 90.88 176 LEU A N 1
ATOM 1334 C CA . LEU A 1 176 ? -22.711 -8.673 27.787 1.00 90.88 176 LEU A CA 1
ATOM 1335 C C . LEU A 1 176 ? -23.767 -7.683 28.286 1.00 90.88 176 LEU A C 1
ATOM 1337 O O . LEU A 1 176 ? -24.009 -7.625 29.490 1.00 90.88 176 LEU A O 1
ATOM 1341 N N . SER A 1 177 ? -24.449 -6.960 27.393 1.00 91.94 177 SER A N 1
ATOM 1342 C CA . SER A 1 177 ? -25.525 -6.044 27.798 1.00 91.94 177 SER A CA 1
ATOM 1343 C C . SER A 1 177 ? -26.685 -6.777 28.482 1.00 91.94 177 SER A C 1
ATOM 1345 O O . SER A 1 177 ? -27.192 -6.333 29.514 1.00 91.94 177 SER A O 1
ATOM 1347 N N . VAL A 1 178 ? -27.065 -7.950 27.962 1.00 92.19 178 VAL A N 1
ATOM 1348 C CA . VAL A 1 178 ? -28.118 -8.789 28.548 1.00 92.19 178 VAL A CA 1
ATOM 1349 C C . VAL A 1 178 ? -27.682 -9.315 29.913 1.00 92.19 178 VAL A C 1
ATOM 1351 O O . VAL A 1 178 ? -28.461 -9.251 30.866 1.00 92.19 178 VAL A O 1
ATOM 1354 N N . GLN A 1 179 ? -26.433 -9.772 30.041 1.00 89.94 179 GLN A N 1
ATOM 1355 C CA . GLN A 1 179 ? -25.888 -10.231 31.321 1.00 89.94 179 GLN A CA 1
ATOM 1356 C C . GLN A 1 179 ? -25.850 -9.109 32.362 1.00 89.94 179 GLN A C 1
ATOM 1358 O O . GLN A 1 179 ? -26.319 -9.304 33.481 1.00 89.94 179 GLN A O 1
ATOM 1363 N N . GLN A 1 180 ? -25.371 -7.916 32.001 1.00 87.81 180 GLN A N 1
ATOM 1364 C CA . GLN A 1 180 ? -25.350 -6.768 32.911 1.00 87.81 180 GLN A CA 1
ATOM 1365 C C . GLN A 1 180 ? -26.757 -6.366 33.359 1.00 87.81 180 GLN A C 1
ATOM 1367 O O . GLN A 1 180 ? -26.971 -6.072 34.534 1.00 87.81 180 GLN A O 1
ATOM 1372 N N . ASN A 1 181 ? -27.735 -6.384 32.452 1.00 86.50 181 ASN A N 1
ATOM 1373 C CA . ASN A 1 181 ? -29.125 -6.103 32.801 1.00 86.50 181 ASN A CA 1
ATOM 1374 C C . ASN A 1 181 ? -29.707 -7.171 33.736 1.00 86.50 181 ASN A C 1
ATOM 1376 O O . ASN A 1 181 ? -30.416 -6.826 34.681 1.00 86.50 181 ASN A O 1
ATOM 1380 N N . ALA A 1 182 ? -29.376 -8.448 33.528 1.00 88.31 182 ALA A N 1
ATOM 1381 C CA . ALA A 1 182 ? -29.782 -9.529 34.422 1.00 88.31 182 ALA A CA 1
ATOM 1382 C C . ALA A 1 182 ? -29.165 -9.379 35.824 1.00 88.31 182 ALA A C 1
ATOM 1384 O O . ALA A 1 182 ? -29.883 -9.528 36.814 1.00 88.31 182 ALA A O 1
ATOM 1385 N N . VAL A 1 183 ? -27.879 -9.020 35.915 1.00 87.25 183 VAL A N 1
ATOM 1386 C CA . VAL A 1 183 ? -27.189 -8.757 37.191 1.00 87.25 183 VAL A CA 1
ATOM 1387 C C . VAL A 1 183 ? -27.809 -7.561 37.905 1.00 87.25 183 VAL A C 1
ATOM 1389 O O . VAL A 1 183 ? -28.224 -7.703 39.049 1.00 87.25 183 VAL A O 1
ATOM 1392 N N . LYS A 1 184 ? -27.999 -6.424 37.224 1.00 86.56 184 LYS A N 1
ATOM 1393 C CA . LYS A 1 184 ? -28.680 -5.250 37.804 1.00 86.56 184 LYS A CA 1
ATOM 1394 C C . LYS A 1 184 ? -30.077 -5.596 38.315 1.00 86.56 184 LYS A C 1
ATOM 1396 O O . LYS A 1 184 ? -30.504 -5.103 39.355 1.00 86.56 184 LYS A O 1
ATOM 1401 N N . LEU A 1 185 ? -30.810 -6.453 37.603 1.00 86.44 185 LEU A N 1
ATOM 1402 C CA . LEU A 1 185 ? -32.135 -6.898 38.027 1.00 86.44 185 LEU A CA 1
ATOM 1403 C C . LEU A 1 185 ? -32.067 -7.810 39.265 1.00 86.44 185 LEU A C 1
ATOM 1405 O O . LEU A 1 185 ? -32.924 -7.712 40.141 1.00 86.44 185 LEU A O 1
ATOM 1409 N N . GLN A 1 186 ? -31.051 -8.670 39.372 1.00 85.12 186 GLN A N 1
ATOM 1410 C CA . GLN A 1 186 ? -30.790 -9.463 40.579 1.00 85.12 186 GLN A CA 1
ATOM 1411 C C . GLN A 1 186 ? -30.356 -8.585 41.758 1.00 85.12 186 GLN A C 1
ATOM 1413 O O . GLN A 1 186 ? -30.874 -8.758 42.857 1.00 85.12 186 GLN A O 1
ATOM 1418 N N . GLU A 1 187 ? -29.483 -7.604 41.534 1.00 84.75 187 GLU A N 1
ATOM 1419 C CA . GLU A 1 187 ? -29.054 -6.636 42.547 1.00 84.75 187 GLU A CA 1
ATOM 1420 C C . GLU A 1 187 ? -30.226 -5.793 43.046 1.00 84.75 187 GLU A C 1
ATOM 1422 O O . GLU A 1 187 ? -30.371 -5.611 44.250 1.00 84.75 187 GLU A O 1
ATOM 1427 N N . ARG A 1 188 ? -31.125 -5.338 42.164 1.00 79.75 188 ARG A N 1
ATOM 1428 C CA . ARG A 1 188 ? -32.365 -4.642 42.557 1.00 79.75 188 ARG A CA 1
ATOM 1429 C C . ARG A 1 188 ? -33.293 -5.515 43.402 1.00 79.75 188 ARG A C 1
ATOM 1431 O O . ARG A 1 188 ? -33.890 -5.025 44.361 1.00 79.75 188 ARG A O 1
ATOM 1438 N N . LYS A 1 189 ? -33.386 -6.811 43.085 1.00 81.19 189 LYS A N 1
ATOM 1439 C CA . LYS A 1 189 ? -34.132 -7.790 43.893 1.00 81.19 189 LYS A CA 1
ATOM 1440 C C . LYS A 1 189 ? -33.473 -8.027 45.255 1.00 81.19 189 LYS A C 1
ATOM 1442 O O . LYS A 1 189 ? -34.176 -8.091 46.259 1.00 81.19 189 LYS A O 1
ATOM 1447 N N . ALA A 1 190 ? -32.145 -8.135 45.299 1.00 79.25 190 ALA A N 1
ATOM 1448 C CA . ALA A 1 190 ? -31.377 -8.403 46.516 1.00 79.25 190 ALA A CA 1
ATOM 1449 C C . ALA A 1 190 ? -31.306 -7.187 47.455 1.00 79.25 190 ALA A C 1
ATOM 1451 O O . ALA A 1 190 ? -31.485 -7.328 48.661 1.00 79.25 190 ALA A O 1
ATOM 1452 N N . SER A 1 191 ? -31.106 -5.991 46.899 1.00 78.81 191 SER A N 1
ATOM 1453 C CA . SER A 1 191 ? -31.093 -4.715 47.630 1.00 78.81 191 SER A CA 1
ATOM 1454 C C . SER A 1 191 ? -32.478 -4.282 48.114 1.00 78.81 191 SER A C 1
ATOM 1456 O O . SER A 1 191 ? -32.588 -3.323 48.871 1.00 78.81 191 SER A O 1
ATOM 1458 N N . GLY A 1 192 ? -33.545 -4.977 47.701 1.00 65.44 192 GLY A N 1
ATOM 1459 C CA . GLY A 1 192 ? -34.904 -4.646 48.111 1.00 65.44 192 GLY A CA 1
ATOM 1460 C C . GLY A 1 192 ? -35.394 -3.309 47.559 1.00 65.44 192 GLY A C 1
ATOM 1461 O O . GLY A 1 192 ? -36.378 -2.788 48.063 1.00 65.44 192 GLY A O 1
ATOM 1462 N N . VAL A 1 193 ? -34.772 -2.761 46.512 1.00 59.22 193 VAL A N 1
ATOM 1463 C CA . VAL A 1 193 ? -35.262 -1.539 45.848 1.00 59.22 193 VAL A CA 1
ATOM 1464 C C . VAL A 1 193 ? -36.611 -1.790 45.149 1.00 59.22 193 VAL A C 1
ATOM 1466 O O . VAL A 1 193 ? -37.416 -0.876 45.027 1.00 59.22 193 VAL A O 1
ATOM 1469 N N . ASP A 1 194 ? -36.915 -3.044 44.785 1.00 52.22 194 ASP A N 1
ATOM 1470 C CA . ASP A 1 194 ? -38.273 -3.469 44.391 1.00 52.22 194 ASP A CA 1
ATOM 1471 C C . ASP A 1 194 ? -39.156 -3.901 45.590 1.00 52.22 194 ASP A C 1
ATOM 1473 O O . ASP A 1 194 ? -40.330 -4.217 45.401 1.00 52.22 194 ASP A O 1
ATOM 1477 N N . ARG A 1 195 ? -38.655 -3.869 46.838 1.00 52.47 195 ARG A N 1
ATOM 1478 C CA . ARG A 1 195 ? -39.503 -3.834 48.050 1.00 52.47 195 ARG A CA 1
ATOM 1479 C C . ARG A 1 195 ? -39.900 -2.383 48.336 1.00 52.47 195 ARG A C 1
ATOM 1481 O O . ARG A 1 195 ? -39.623 -1.847 49.405 1.00 52.47 195 ARG A O 1
ATOM 1488 N N . MET A 1 196 ? -40.573 -1.747 47.386 1.00 50.66 196 MET A N 1
ATOM 1489 C CA . MET A 1 196 ? -41.403 -0.590 47.712 1.00 50.66 196 MET A CA 1
ATOM 1490 C C . MET A 1 196 ? -42.563 -1.078 48.589 1.00 50.66 196 MET A C 1
ATOM 1492 O O . MET A 1 196 ? -43.462 -1.777 48.130 1.00 50.66 196 MET A O 1
ATOM 1496 N N . GLU A 1 197 ? -42.444 -0.779 49.883 1.00 49.81 197 GLU A N 1
ATOM 1497 C CA . GLU A 1 197 ? -43.502 -0.171 50.697 1.00 49.81 197 GLU A CA 1
ATOM 1498 C C . GLU A 1 197 ? -44.923 -0.707 50.466 1.00 49.81 197 GLU A C 1
ATOM 1500 O O . GLU A 1 197 ? -45.753 -0.102 49.797 1.00 49.81 197 GLU A O 1
ATOM 1505 N N . GLY A 1 198 ? -45.228 -1.852 51.075 1.00 44.97 198 GLY A N 1
ATOM 1506 C CA . GLY A 1 198 ? -46.581 -2.414 51.065 1.00 44.97 198 GLY A CA 1
ATOM 1507 C C . GLY A 1 198 ? -46.926 -3.271 52.280 1.00 44.97 198 GLY A C 1
ATOM 1508 O O . GLY A 1 198 ? -47.868 -4.050 52.220 1.00 44.97 198 GLY A O 1
ATOM 1509 N N . ALA A 1 199 ? -46.185 -3.162 53.386 1.00 42.81 199 ALA A N 1
ATOM 1510 C CA . ALA A 1 199 ? -46.514 -3.839 54.647 1.00 42.81 199 ALA A CA 1
ATOM 1511 C C . ALA A 1 199 ? -47.073 -2.838 55.670 1.00 42.81 199 ALA A C 1
ATOM 1513 O O . ALA A 1 199 ? -46.604 -2.745 56.800 1.00 42.81 199 ALA A O 1
ATOM 1514 N N . GLY A 1 200 ? -48.059 -2.053 55.238 1.00 47.59 200 GLY A N 1
ATOM 1515 C CA . GLY A 1 200 ? -48.689 -1.038 56.071 1.00 47.59 200 GLY A CA 1
ATOM 1516 C C . GLY A 1 200 ? -49.941 -0.440 55.445 1.00 47.59 200 GLY A C 1
ATOM 1517 O O . GLY A 1 200 ? -49.987 0.763 55.270 1.00 47.59 200 GLY A O 1
ATOM 1518 N 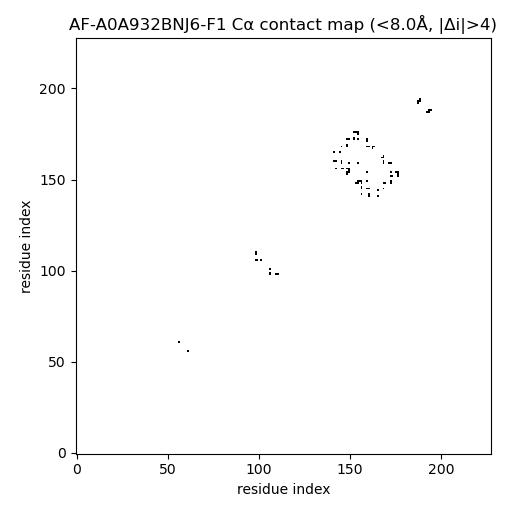N . SER A 1 201 ? -50.928 -1.257 55.070 1.00 38.62 201 SER A N 1
ATOM 1519 C CA . SER A 1 201 ? -52.354 -0.959 55.289 1.00 38.62 201 SER A CA 1
ATOM 1520 C C . SER A 1 201 ? -53.221 -2.057 54.681 1.00 38.62 201 SER A C 1
ATOM 1522 O O . SER A 1 201 ? -53.004 -2.517 53.562 1.00 38.62 201 SER A O 1
ATOM 1524 N N . ALA A 1 202 ? -54.230 -2.462 55.438 1.00 49.81 202 ALA A N 1
ATOM 1525 C CA . ALA A 1 202 ? -55.326 -3.280 54.970 1.00 49.81 202 ALA A CA 1
ATOM 1526 C C . ALA A 1 202 ? -56.144 -2.572 53.865 1.00 49.81 202 ALA A C 1
ATOM 1528 O O . ALA A 1 202 ? -56.170 -1.344 53.774 1.00 49.81 202 ALA A O 1
ATOM 1529 N N . SER A 1 203 ? -56.912 -3.392 53.140 1.00 44.38 203 SER A N 1
ATOM 1530 C CA . SER A 1 203 ? -58.072 -3.079 52.285 1.00 44.38 203 SER A CA 1
ATOM 1531 C C . SER A 1 203 ? -57.844 -2.867 50.772 1.00 44.38 203 SER A C 1
ATOM 1533 O O . SER A 1 203 ? -57.345 -1.852 50.314 1.00 44.38 203 SER A O 1
ATOM 1535 N N . GLY A 1 204 ? -58.303 -3.869 50.004 1.00 46.50 204 GLY A N 1
ATOM 1536 C CA . GLY A 1 204 ? -59.107 -3.717 48.781 1.00 46.50 204 GLY A CA 1
ATOM 1537 C C . GLY A 1 204 ? -58.480 -3.080 47.535 1.00 46.50 204 GLY A C 1
ATOM 1538 O O . GLY A 1 204 ? -58.602 -1.881 47.327 1.00 46.50 204 GLY A O 1
ATOM 1539 N N . GLY A 1 205 ? -57.974 -3.899 46.606 1.00 35.31 205 GLY A N 1
ATOM 1540 C CA . GLY A 1 205 ? -57.684 -3.477 45.226 1.00 35.31 205 GLY A CA 1
ATOM 1541 C C . GLY A 1 205 ? -57.378 -4.673 44.313 1.00 35.31 205 GLY A C 1
ATOM 1542 O O . GLY A 1 205 ? -56.774 -5.633 44.788 1.00 35.31 205 GLY A O 1
ATOM 1543 N N . PRO A 1 206 ? -57.843 -4.687 43.048 1.00 45.53 206 PRO A N 1
ATOM 1544 C CA . PRO A 1 206 ? -58.097 -5.918 42.304 1.00 45.53 206 PRO A CA 1
ATOM 1545 C C . PRO A 1 206 ? -56.820 -6.610 41.824 1.00 45.53 206 PRO A C 1
ATOM 1547 O O . PRO A 1 206 ? -55.851 -5.979 41.402 1.00 45.53 206 PRO A O 1
ATOM 1550 N N . ALA A 1 207 ? -56.876 -7.940 41.858 1.00 48.31 207 ALA A N 1
ATOM 1551 C CA . ALA A 1 207 ? -55.845 -8.858 41.412 1.00 48.31 207 ALA A CA 1
ATOM 1552 C C . ALA A 1 207 ? -55.431 -8.597 39.953 1.00 48.31 207 ALA A C 1
ATOM 1554 O O . ALA A 1 207 ? -56.113 -8.997 39.012 1.00 48.31 207 ALA A O 1
ATOM 1555 N N . TRP A 1 208 ? -54.254 -8.002 39.766 1.00 45.56 208 TRP A N 1
ATOM 1556 C CA . TRP A 1 208 ? -53.492 -8.094 38.520 1.00 45.56 208 TRP A CA 1
ATOM 1557 C C . TRP A 1 208 ? -52.702 -9.406 38.510 1.00 45.56 208 TRP A C 1
ATOM 1559 O O . TRP A 1 208 ? -51.473 -9.427 38.504 1.00 45.56 208 TRP A O 1
ATOM 1569 N N . GLY A 1 209 ? -53.438 -10.515 38.560 1.00 47.00 209 GLY A N 1
ATOM 1570 C CA . GLY A 1 209 ? -52.910 -11.847 38.315 1.00 47.00 209 GLY A CA 1
ATOM 1571 C C . GLY A 1 209 ? -52.806 -12.112 36.813 1.00 47.00 209 GLY A C 1
ATOM 1572 O O . GLY A 1 209 ? -53.774 -11.973 36.071 1.00 47.00 209 GLY A O 1
ATOM 1573 N N . GLU A 1 210 ? -51.620 -12.542 36.386 1.00 47.66 210 GLU A N 1
ATOM 1574 C CA . GLU A 1 210 ? -51.530 -13.766 35.578 1.00 47.66 210 GLU A CA 1
ATOM 1575 C C . GLU A 1 210 ? -51.960 -13.711 34.095 1.00 47.66 210 GLU A C 1
ATOM 1577 O O . GLU A 1 210 ? -52.370 -14.720 33.537 1.00 47.66 210 GLU A O 1
ATOM 1582 N N . LYS A 1 211 ? -51.814 -12.568 33.402 1.00 48.69 211 LYS A N 1
ATOM 1583 C CA . LYS A 1 211 ? -52.045 -12.503 31.934 1.00 48.69 211 LYS A CA 1
ATOM 1584 C C . LYS A 1 211 ? -50.950 -11.867 31.067 1.00 48.69 211 LYS A C 1
ATOM 1586 O O . LYS A 1 211 ? -51.179 -11.623 29.893 1.00 48.69 211 LYS A O 1
ATOM 1591 N N . ARG A 1 212 ? -49.738 -11.612 31.579 1.00 53.91 212 ARG A N 1
ATOM 1592 C CA . ARG A 1 212 ? -48.665 -11.005 30.747 1.00 53.91 212 ARG A CA 1
ATOM 1593 C C . ARG A 1 212 ? -47.690 -11.994 30.098 1.00 53.91 212 ARG A C 1
ATOM 1595 O O . ARG A 1 212 ? -46.951 -11.593 29.207 1.00 53.91 212 ARG A O 1
ATOM 1602 N N . GLY A 1 213 ? -47.687 -13.264 30.509 1.00 50.97 213 GLY A N 1
ATOM 1603 C CA . GLY A 1 213 ? -46.800 -14.283 29.929 1.00 50.97 213 GLY A CA 1
ATOM 1604 C C . GLY A 1 213 ? -47.264 -14.783 28.558 1.00 50.97 213 GLY A C 1
ATOM 1605 O O . GLY A 1 213 ? -46.465 -14.876 27.630 1.00 50.97 213 GLY A O 1
ATOM 1606 N N . GLU A 1 214 ? -48.564 -15.043 28.405 1.00 50.88 214 GLU A N 1
ATOM 1607 C CA . GLU A 1 214 ? -49.132 -15.571 27.155 1.00 50.88 214 GLU A CA 1
ATOM 1608 C C . GLU A 1 214 ? -49.277 -14.499 26.061 1.00 50.88 214 GLU A C 1
ATOM 1610 O O . GLU A 1 214 ? -49.127 -14.801 24.875 1.00 50.88 214 GLU A O 1
ATOM 1615 N N . ASP A 1 215 ? -49.474 -13.230 26.436 1.00 55.84 215 ASP A N 1
ATOM 1616 C CA . ASP A 1 215 ? -49.651 -12.133 25.474 1.00 55.84 215 ASP A CA 1
ATOM 1617 C C . ASP A 1 215 ? -48.358 -11.722 24.751 1.00 55.84 215 ASP A C 1
ATOM 1619 O O . ASP A 1 215 ? -48.400 -11.279 23.602 1.00 55.84 215 ASP A O 1
ATOM 1623 N N . LEU A 1 216 ? -47.184 -11.921 25.359 1.00 57.75 216 LEU A N 1
ATOM 1624 C CA . LEU A 1 216 ? -45.907 -11.623 24.695 1.00 57.75 216 LEU A CA 1
ATOM 1625 C C . LEU A 1 216 ? -45.528 -12.694 23.660 1.00 57.75 216 LEU A C 1
ATOM 1627 O O . LEU A 1 216 ? -45.023 -12.365 22.584 1.00 57.75 216 LEU A O 1
ATOM 1631 N N . LEU A 1 217 ? -45.831 -13.964 23.941 1.00 57.62 217 LEU A N 1
ATOM 1632 C CA . LEU A 1 217 ? -45.630 -15.069 22.997 1.00 57.62 217 LEU A CA 1
ATOM 1633 C C . LEU A 1 217 ? -46.636 -15.011 21.837 1.00 57.62 217 LEU A C 1
ATOM 1635 O O . LEU A 1 217 ? -46.261 -15.246 20.685 1.00 57.62 217 LEU A O 1
ATOM 1639 N N . SER A 1 218 ? -47.889 -14.628 22.102 1.00 60.31 218 SER A N 1
ATOM 1640 C CA . SER A 1 218 ? -48.906 -14.465 21.056 1.00 60.31 218 SER A CA 1
ATOM 1641 C C . SER A 1 218 ? -48.651 -13.235 20.165 1.00 60.31 218 SER A C 1
ATOM 1643 O O . SER A 1 218 ? -48.911 -13.292 18.957 1.00 60.31 218 SER A O 1
ATOM 1645 N N . TRP A 1 219 ? -48.058 -12.160 20.705 1.00 65.00 219 TRP A N 1
ATOM 1646 C CA . TRP A 1 219 ? -47.587 -11.012 19.920 1.00 65.00 219 TRP A CA 1
ATOM 1647 C C . TRP A 1 219 ? -46.425 -11.387 18.987 1.00 65.00 219 TRP A C 1
ATOM 1649 O O . TRP A 1 219 ? -46.458 -11.052 17.798 1.00 65.00 219 TRP A O 1
ATOM 1659 N N . TYR A 1 220 ? -45.452 -12.161 19.484 1.00 63.12 220 TYR A N 1
ATOM 1660 C CA . TYR A 1 220 ? -44.299 -12.603 18.692 1.00 63.12 220 TYR A CA 1
ATOM 1661 C C . TYR A 1 220 ? -44.703 -13.533 17.531 1.00 63.12 220 TYR A C 1
ATOM 1663 O O . TYR A 1 220 ? -44.264 -13.348 16.394 1.00 63.12 220 TYR A O 1
ATOM 1671 N N . TYR A 1 221 ? -45.630 -14.473 17.760 1.00 64.06 221 TYR A N 1
ATOM 1672 C CA . TYR A 1 221 ? -46.136 -15.354 16.695 1.00 64.06 221 TYR A CA 1
ATOM 1673 C C . TYR A 1 221 ? -47.013 -14.632 15.658 1.00 64.06 221 TYR A C 1
ATOM 1675 O O . TYR A 1 221 ? -47.045 -15.027 14.489 1.00 64.06 221 TYR A O 1
ATOM 1683 N N . ARG A 1 222 ? -47.705 -13.550 16.036 1.00 63.00 222 ARG A N 1
ATOM 1684 C CA . ARG A 1 222 ? -48.559 -12.782 15.112 1.00 63.00 222 ARG A CA 1
ATOM 1685 C C . ARG A 1 222 ? -47.754 -11.876 14.168 1.00 63.00 222 ARG A C 1
ATOM 1687 O O . ARG A 1 222 ? -48.206 -11.629 13.051 1.00 63.00 222 ARG A O 1
ATOM 1694 N N . GLN A 1 223 ? -46.571 -11.417 14.581 1.00 59.56 223 GLN A N 1
ATOM 1695 C CA . GLN A 1 223 ? -45.650 -10.633 13.743 1.00 59.56 223 GLN A CA 1
ATOM 1696 C C . GLN A 1 223 ? -44.979 -11.488 12.651 1.00 59.56 223 GLN A C 1
ATOM 1698 O O . GLN A 1 223 ? -44.906 -11.058 11.500 1.00 59.56 223 GLN A O 1
ATOM 1703 N N . ASN A 1 224 ? -44.576 -12.725 12.961 1.00 57.66 224 ASN A N 1
ATOM 1704 C CA . ASN A 1 224 ? -43.852 -13.578 12.006 1.00 57.66 224 ASN A CA 1
ATOM 1705 C C . ASN A 1 224 ? -44.740 -14.287 10.966 1.00 57.66 224 ASN A C 1
ATOM 1707 O O . ASN A 1 224 ? -44.231 -14.737 9.945 1.00 57.66 224 ASN A O 1
ATOM 1711 N N . ARG A 1 225 ? -46.066 -14.332 11.152 1.00 55.59 225 ARG A N 1
ATOM 1712 C CA . ARG A 1 225 ? -46.999 -14.947 10.184 1.00 55.59 225 ARG A CA 1
ATOM 1713 C C . ARG A 1 225 ? -47.376 -14.040 9.000 1.00 55.59 225 ARG A C 1
ATOM 1715 O O . ARG A 1 225 ? -48.077 -14.482 8.102 1.00 55.59 225 ARG A O 1
ATOM 1722 N N . LYS A 1 226 ? -46.952 -12.771 8.999 1.00 53.66 226 LYS A N 1
ATOM 1723 C CA . LYS A 1 226 ? -47.217 -11.810 7.906 1.00 53.66 226 LYS A CA 1
ATOM 1724 C C . LYS A 1 226 ? -46.037 -11.624 6.941 1.00 53.66 226 LYS A C 1
ATOM 1726 O O . LYS A 1 226 ? -46.082 -10.724 6.109 1.00 53.66 226 LYS A O 1
ATOM 1731 N N . ARG A 1 227 ? -44.971 -12.420 7.078 1.00 52.44 227 ARG A N 1
ATOM 1732 C CA . ARG A 1 227 ? -43.756 -12.348 6.241 1.00 52.44 227 ARG A CA 1
ATOM 1733 C C . ARG A 1 227 ? -43.543 -13.568 5.332 1.00 52.44 227 ARG A C 1
ATOM 1735 O O . ARG A 1 227 ? -42.470 -13.709 4.758 1.00 52.44 227 ARG A O 1
ATOM 1742 N N . THR A 1 228 ? -44.566 -14.402 5.184 1.00 48.69 228 THR A N 1
ATOM 1743 C CA . THR A 1 228 ? -44.705 -15.430 4.139 1.00 48.69 228 THR A CA 1
ATOM 1744 C C . THR A 1 228 ? -45.924 -15.091 3.309 1.00 48.69 228 THR A C 1
ATOM 1746 O O . THR A 1 228 ? -45.826 -15.148 2.070 1.00 48.69 228 THR A O 1
#

Secondary structure (DSSP, 8-state):
----------------------------------------------------------HHHHHHHHHHHHHHHHHHHHHHHHHHHHHHHHHHHHHHHHHHTS-HHHHHHHHHHHHHHHHHHHHHHHHHHHHHHHHHHHHHHHHHHHHHHHHHH---HHHHTTSSSHHHHHHHHHHHHHHHHHHHHHHHHHTTTT--S-SS---------S-HHHHHHHHHHHHHTT--